Protein AF-A0A4T3EYT9-F1 (afdb_monomer)

Structure (mmCIF, N/CA/C/O backbone):
data_AF-A0A4T3EYT9-F1
#
_entry.id   AF-A0A4T3EYT9-F1
#
loop_
_atom_site.group_PDB
_atom_site.id
_atom_site.type_symbol
_atom_site.label_atom_id
_atom_site.label_alt_id
_atom_site.label_comp_id
_atom_site.label_asym_id
_atom_site.label_entity_id
_atom_site.label_seq_id
_atom_site.pdbx_PDB_ins_code
_atom_site.Cartn_x
_atom_site.Cartn_y
_atom_site.Cartn_z
_atom_site.occupancy
_atom_site.B_iso_or_equiv
_atom_site.auth_seq_id
_atom_site.auth_comp_id
_atom_site.auth_asym_id
_atom_site.auth_atom_id
_atom_site.pdbx_PDB_model_num
ATOM 1 N N . MET A 1 1 ? -75.694 27.812 15.410 1.00 42.38 1 MET A N 1
ATOM 2 C CA . MET A 1 1 ? -74.931 27.542 14.171 1.00 42.38 1 MET A CA 1
ATOM 3 C C . MET A 1 1 ? -73.678 26.754 14.555 1.00 42.38 1 MET A C 1
ATOM 5 O O . MET A 1 1 ? -72.966 27.269 15.398 1.00 42.38 1 MET A O 1
ATOM 9 N N . ARG A 1 2 ? -73.501 25.535 13.993 1.00 39.62 2 ARG A N 1
ATOM 10 C CA . ARG A 1 2 ? -72.291 24.655 13.893 1.00 39.62 2 ARG A CA 1
ATOM 11 C C . ARG A 1 2 ? -71.426 24.471 15.175 1.00 39.62 2 ARG A C 1
ATOM 13 O O . ARG A 1 2 ? -70.823 25.432 15.615 1.00 39.62 2 ARG A O 1
ATOM 20 N N . ALA A 1 3 ? -71.354 23.333 15.892 1.00 40.56 3 ALA A N 1
ATOM 21 C CA . ALA A 1 3 ? -70.914 21.956 15.540 1.00 40.56 3 ALA A CA 1
ATOM 22 C C . ALA A 1 3 ? -69.609 21.944 14.703 1.00 40.56 3 ALA A C 1
ATOM 24 O O . ALA A 1 3 ? -69.588 22.598 13.671 1.00 40.56 3 ALA A O 1
ATOM 25 N N . ALA A 1 4 ? -68.505 21.250 15.007 1.00 42.78 4 ALA A N 1
ATOM 26 C CA . ALA A 1 4 ? -68.208 20.172 15.948 1.00 42.78 4 ALA A CA 1
ATOM 27 C C . ALA A 1 4 ? -66.676 20.068 16.171 1.00 42.78 4 ALA A C 1
ATOM 29 O O . ALA A 1 4 ? -65.889 20.462 15.311 1.00 42.78 4 ALA A O 1
ATOM 30 N N . GLN A 1 5 ? -66.279 19.494 17.311 1.00 47.91 5 GLN A N 1
ATOM 31 C CA . GLN A 1 5 ? -64.985 18.833 17.523 1.00 47.91 5 GLN A CA 1
ATOM 32 C C . GLN A 1 5 ? -64.860 17.605 16.603 1.00 47.91 5 GLN A C 1
ATOM 34 O O . GLN A 1 5 ? -65.863 16.933 16.378 1.00 47.91 5 GLN A O 1
ATOM 39 N N . LEU A 1 6 ? -63.642 17.255 16.169 1.00 45.28 6 LEU A N 1
ATOM 40 C CA . LEU A 1 6 ? -63.001 15.972 16.503 1.00 45.28 6 LEU A CA 1
ATOM 41 C C . LEU A 1 6 ? -61.587 15.848 15.914 1.00 45.28 6 LEU A C 1
ATOM 43 O O . LEU A 1 6 ? -61.252 16.398 14.872 1.00 45.28 6 LEU A O 1
ATOM 47 N N . ALA A 1 7 ? -60.795 15.112 16.686 1.00 48.50 7 ALA A N 1
ATOM 48 C CA . ALA A 1 7 ? -59.401 14.734 16.555 1.00 48.50 7 ALA A CA 1
ATOM 49 C C . ALA A 1 7 ? -58.965 14.182 15.188 1.00 48.50 7 ALA A C 1
ATOM 51 O O . ALA A 1 7 ? -59.698 13.456 14.524 1.00 48.50 7 ALA A O 1
ATOM 52 N N . GLY A 1 8 ? -57.689 14.411 14.875 1.00 41.75 8 GLY A N 1
ATOM 53 C CA . GLY A 1 8 ? -56.929 13.657 13.883 1.00 41.75 8 GLY A CA 1
ATOM 54 C C . GLY A 1 8 ? -55.499 13.462 14.376 1.00 41.75 8 GLY A C 1
ATOM 55 O O . GLY A 1 8 ? -54.619 14.264 14.087 1.00 41.75 8 GLY A O 1
ATOM 56 N N . CYS A 1 9 ? -55.293 12.420 15.176 1.00 41.78 9 CYS A N 1
ATOM 57 C CA . CYS A 1 9 ? -53.980 11.880 15.500 1.00 41.78 9 CYS A CA 1
ATOM 58 C C . CYS A 1 9 ? -53.478 11.084 14.282 1.00 41.78 9 CYS A C 1
ATOM 60 O O . CYS A 1 9 ? -54.214 10.241 13.778 1.00 41.78 9 CYS A O 1
ATOM 62 N N . SER A 1 10 ? -52.247 11.314 13.828 1.00 49.12 10 SER A N 1
ATOM 63 C CA . SER A 1 10 ? -51.468 10.312 13.087 1.00 49.12 10 SER A CA 1
ATOM 64 C C . SER A 1 10 ? -50.002 10.550 13.452 1.00 49.12 10 SER A C 1
ATOM 66 O O . SER A 1 10 ? -49.419 11.550 13.053 1.00 49.12 10 SER A O 1
ATOM 68 N N . LEU A 1 11 ? -49.466 9.880 14.474 1.00 47.50 11 LEU A N 1
ATOM 69 C CA . LEU A 1 11 ? -48.847 8.552 14.389 1.00 47.50 11 LEU A CA 1
ATOM 70 C C . LEU A 1 11 ? -47.906 8.404 13.184 1.00 47.50 11 LEU A C 1
ATOM 72 O O . LEU A 1 11 ? -48.347 8.272 12.048 1.00 47.50 11 LEU A O 1
ATOM 76 N N . ALA A 1 12 ? -46.622 8.346 13.543 1.00 47.09 12 ALA A N 1
ATOM 77 C CA . ALA A 1 12 ? -45.638 7.381 13.064 1.00 47.09 12 ALA A CA 1
ATOM 78 C C . ALA A 1 12 ? -45.184 7.464 11.600 1.00 47.09 12 ALA A C 1
ATOM 80 O O . ALA A 1 12 ? -45.831 6.955 10.695 1.00 47.09 12 ALA A O 1
ATOM 81 N N . ALA A 1 13 ? -43.979 8.008 11.426 1.00 48.25 13 ALA A N 1
ATOM 82 C CA . ALA A 1 13 ? -42.840 7.373 10.752 1.00 48.25 13 ALA A CA 1
ATOM 83 C C . ALA A 1 13 ? -41.756 8.461 10.670 1.00 48.25 13 ALA A C 1
ATOM 85 O O . ALA A 1 13 ? -41.686 9.231 9.725 1.00 48.25 13 ALA A O 1
ATOM 86 N N . CYS A 1 14 ? -40.926 8.694 11.688 1.00 42.09 14 CYS A N 1
ATOM 87 C CA . CYS A 1 14 ? -39.767 7.844 11.972 1.00 42.09 14 CYS A CA 1
ATOM 88 C C . CYS A 1 14 ? -39.382 6.923 10.801 1.00 42.09 14 CYS A C 1
ATOM 90 O O . CYS A 1 14 ? -39.179 5.728 10.973 1.00 42.09 14 CYS A O 1
ATOM 92 N N . SER A 1 15 ? -39.245 7.495 9.603 1.00 46.34 15 SER A N 1
ATOM 93 C CA . SER A 1 15 ? -38.369 6.958 8.566 1.00 46.34 15 SER A CA 1
ATOM 94 C C . SER A 1 15 ? -36.925 7.169 9.018 1.00 46.34 15 SER A C 1
ATOM 96 O O . SER A 1 15 ? -36.140 7.854 8.370 1.00 46.34 15 SER A O 1
ATOM 98 N N . ALA A 1 16 ? -36.571 6.572 10.158 1.00 52.00 16 ALA A N 1
ATOM 99 C CA . ALA A 1 16 ? -35.242 6.038 10.330 1.00 52.00 16 ALA A CA 1
ATOM 100 C C . ALA A 1 16 ? -35.158 4.911 9.298 1.00 52.00 16 ALA A C 1
ATOM 102 O O . ALA A 1 16 ? -35.424 3.746 9.584 1.00 52.00 16 ALA A O 1
ATOM 103 N N . LEU A 1 17 ? -34.864 5.288 8.052 1.00 49.62 17 LEU A N 1
ATOM 104 C CA . LEU A 1 17 ? -34.133 4.421 7.154 1.00 49.62 17 LEU A CA 1
ATOM 105 C C . LEU A 1 17 ? -32.823 4.160 7.884 1.00 49.62 17 LEU A C 1
ATOM 107 O O . LEU A 1 17 ? -31.833 4.865 7.718 1.00 49.62 17 LEU A O 1
ATOM 111 N N . THR A 1 18 ? -32.859 3.154 8.750 1.00 50.19 18 THR A N 1
ATOM 112 C CA . THR A 1 18 ? -31.718 2.335 9.086 1.00 50.19 18 THR A CA 1
ATOM 113 C C . THR A 1 18 ? -31.272 1.732 7.759 1.00 50.19 18 THR A C 1
ATOM 115 O O . THR A 1 18 ? -31.538 0.577 7.445 1.00 50.19 18 THR A O 1
ATOM 118 N N . ALA A 1 19 ? -30.606 2.544 6.936 1.00 48.12 19 ALA A N 1
ATOM 119 C CA . ALA A 1 19 ? -29.505 2.047 6.159 1.00 48.12 19 ALA A CA 1
ATOM 120 C C . ALA A 1 19 ? -28.537 1.541 7.226 1.00 48.12 19 ALA A C 1
ATOM 122 O O . ALA A 1 19 ? -27.702 2.279 7.742 1.00 48.12 19 ALA A O 1
ATOM 123 N N . CYS A 1 20 ? -28.723 0.283 7.632 1.00 40.22 20 CYS A N 1
ATOM 124 C CA . CYS A 1 20 ? -27.585 -0.543 7.956 1.00 40.22 20 CYS A CA 1
ATOM 125 C C . CYS A 1 20 ? -26.699 -0.386 6.729 1.00 40.22 20 CYS A C 1
ATOM 127 O O . CYS A 1 20 ? -26.948 -1.015 5.701 1.00 40.22 20 CYS A O 1
ATOM 129 N N . ALA A 1 21 ? -25.763 0.564 6.801 1.00 47.59 21 ALA A N 1
ATOM 130 C CA . ALA A 1 21 ? -24.576 0.528 5.994 1.00 47.59 21 ALA A CA 1
ATOM 131 C C . ALA A 1 21 ? -24.095 -0.903 6.188 1.00 47.59 21 ALA A C 1
ATOM 133 O O . ALA A 1 21 ? -23.717 -1.297 7.294 1.00 47.59 21 ALA A O 1
ATOM 134 N N . MET A 1 22 ? -24.299 -1.728 5.165 1.00 45.47 22 MET A N 1
ATOM 135 C CA . MET A 1 22 ? -23.590 -2.981 5.061 1.00 45.47 22 MET A CA 1
ATOM 136 C C . MET A 1 22 ? -22.154 -2.500 4.974 1.00 45.47 22 MET A C 1
ATOM 138 O O . MET A 1 22 ? -21.724 -2.086 3.903 1.00 45.47 22 MET A O 1
ATOM 142 N N . ALA A 1 23 ? -21.489 -2.376 6.126 1.00 59.19 23 ALA A N 1
ATOM 143 C CA . ALA A 1 23 ? -20.063 -2.156 6.166 1.00 59.19 23 ALA A CA 1
ATOM 144 C C . ALA A 1 23 ? -19.515 -3.237 5.246 1.00 59.19 23 ALA A C 1
ATOM 146 O O . ALA A 1 23 ? -19.800 -4.417 5.486 1.00 59.19 23 ALA A O 1
ATOM 147 N N . ASP A 1 24 ? -18.914 -2.822 4.128 1.00 71.75 24 ASP A N 1
ATOM 148 C CA . ASP A 1 24 ? -18.441 -3.744 3.106 1.00 71.75 24 ASP A CA 1
ATOM 149 C C . ASP A 1 24 ? -17.621 -4.800 3.830 1.00 71.75 24 ASP A C 1
ATOM 151 O O . ASP A 1 24 ? -16.589 -4.496 4.432 1.00 71.75 24 ASP A O 1
ATOM 155 N N . ARG A 1 25 ? -18.158 -6.024 3.883 1.00 84.94 25 ARG A N 1
ATOM 156 C CA . ARG A 1 25 ? -17.539 -7.090 4.659 1.00 84.94 25 ARG A CA 1
ATOM 157 C C . ARG A 1 25 ? -16.122 -7.247 4.126 1.00 84.94 25 ARG A C 1
ATOM 159 O O . ARG A 1 25 ? -15.952 -7.486 2.930 1.00 84.94 25 ARG A O 1
ATOM 166 N N . ILE A 1 26 ? -15.131 -7.156 5.011 1.00 90.81 26 ILE A N 1
ATOM 167 C CA . ILE A 1 26 ? -13.745 -7.402 4.625 1.00 90.81 26 ILE A CA 1
ATOM 168 C C . ILE A 1 26 ? -13.649 -8.860 4.151 1.00 90.81 26 ILE A C 1
ATOM 170 O O . ILE A 1 26 ? -14.036 -9.763 4.901 1.00 90.81 26 ILE A O 1
ATOM 174 N N . PRO A 1 27 ? -13.234 -9.112 2.897 1.00 91.31 27 PRO A N 1
ATOM 175 C CA . PRO A 1 27 ? -13.148 -10.469 2.386 1.00 91.31 27 PRO A CA 1
ATOM 176 C C . PRO A 1 27 ? -12.066 -11.253 3.132 1.00 91.31 27 PRO A C 1
ATOM 178 O O . PRO A 1 27 ? -11.017 -10.713 3.478 1.00 91.31 27 PRO A O 1
ATOM 181 N N . ASP A 1 28 ? -12.328 -12.541 3.349 1.00 95.00 28 ASP A N 1
ATOM 182 C CA . ASP A 1 28 ? -11.357 -13.480 3.909 1.00 95.00 28 ASP A CA 1
ATOM 183 C C . ASP A 1 28 ? -10.103 -13.519 2.987 1.00 95.00 28 ASP A C 1
ATOM 185 O O . ASP A 1 28 ? -10.266 -13.611 1.762 1.00 95.00 28 ASP A O 1
ATOM 189 N N . PRO A 1 29 ? -8.864 -13.446 3.519 1.00 94.06 29 PRO A N 1
ATOM 190 C CA . PRO A 1 29 ? -7.655 -13.410 2.700 1.00 94.06 29 PRO A CA 1
ATOM 191 C C . PRO A 1 29 ? -7.477 -14.680 1.881 1.00 94.06 29 PRO A C 1
ATOM 193 O O . PRO A 1 29 ? -7.760 -15.787 2.350 1.00 94.06 29 PRO A O 1
ATOM 196 N N . MET A 1 30 ? -6.942 -14.533 0.670 1.00 93.06 30 MET A N 1
ATOM 197 C CA . MET A 1 30 ? -6.776 -15.655 -0.252 1.00 93.06 30 MET A CA 1
ATOM 198 C C . MET A 1 30 ? -5.429 -15.673 -0.978 1.00 93.06 30 MET A C 1
ATOM 200 O O . MET A 1 30 ? -4.732 -14.661 -1.068 1.00 93.06 30 MET A O 1
ATOM 204 N N . THR A 1 31 ? -5.080 -16.837 -1.523 1.00 89.75 31 THR A N 1
ATOM 205 C CA . THR A 1 31 ? -3.890 -17.037 -2.361 1.00 89.75 31 THR A CA 1
ATOM 206 C C . THR A 1 31 ? -4.188 -16.892 -3.852 1.00 89.75 31 THR A C 1
ATOM 208 O O . THR A 1 31 ? -5.347 -16.840 -4.271 1.00 89.75 31 THR A O 1
ATOM 211 N N . VAL A 1 32 ? -3.135 -16.914 -4.677 1.00 86.62 32 VAL A N 1
ATOM 212 C CA . VAL A 1 32 ? -3.230 -16.897 -6.151 1.00 86.62 32 VAL A CA 1
ATOM 213 C C . VAL A 1 32 ? -4.104 -18.023 -6.727 1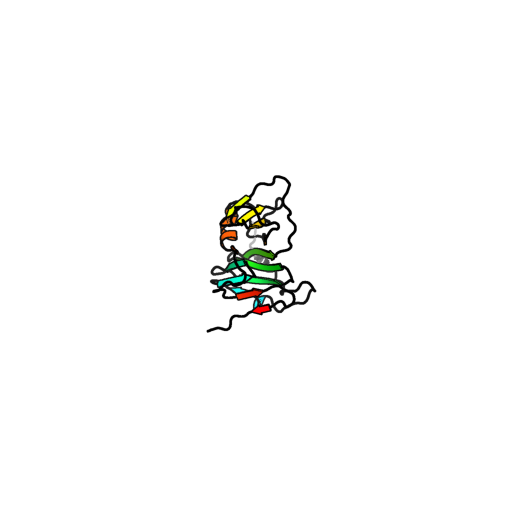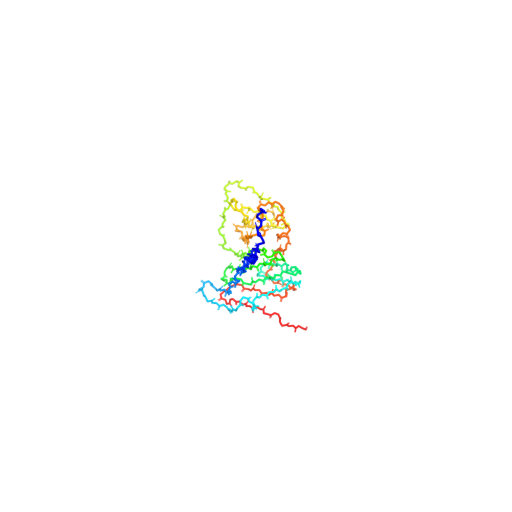.00 86.62 32 VAL A C 1
ATOM 215 O O . VAL A 1 32 ? -4.755 -17.834 -7.749 1.00 86.62 32 VAL A O 1
ATOM 218 N N . ASN A 1 33 ? -4.173 -19.174 -6.050 1.00 86.44 33 ASN A N 1
ATOM 219 C CA . ASN A 1 33 ? -4.971 -20.331 -6.479 1.00 86.44 33 ASN A CA 1
ATOM 220 C C . ASN A 1 33 ? -6.404 -20.313 -5.918 1.00 86.44 33 ASN A C 1
ATOM 222 O O . ASN A 1 33 ? -7.141 -21.287 -6.053 1.00 86.44 33 ASN A O 1
ATOM 226 N N . GLY A 1 34 ? -6.799 -19.225 -5.255 1.00 87.44 34 GLY A N 1
ATOM 227 C CA . GLY A 1 34 ? -8.129 -19.066 -4.680 1.00 87.44 34 GLY A CA 1
ATOM 228 C C . GLY A 1 34 ? -8.333 -19.755 -3.328 1.00 87.44 34 GLY A C 1
ATOM 229 O O . GLY A 1 34 ? -9.464 -19.827 -2.850 1.00 87.44 34 GLY A O 1
ATOM 230 N N . HIS A 1 35 ? -7.270 -20.261 -2.692 1.00 89.56 35 HIS A N 1
ATOM 231 C CA . HIS A 1 35 ? -7.378 -20.848 -1.355 1.00 89.56 35 HIS A CA 1
ATOM 232 C C . HIS A 1 35 ? -7.531 -19.751 -0.306 1.00 89.56 35 HIS A C 1
ATOM 234 O O . HIS A 1 35 ? -6.691 -18.857 -0.231 1.00 89.56 35 HIS A O 1
ATOM 240 N N . VAL A 1 36 ? -8.578 -19.847 0.512 1.00 93.31 36 VAL A N 1
ATOM 241 C CA . VAL A 1 36 ? -8.786 -18.971 1.670 1.00 93.31 36 VAL A CA 1
ATOM 242 C C . VAL A 1 36 ? -7.808 -19.360 2.778 1.00 93.31 36 VAL A C 1
ATOM 244 O O . VAL A 1 36 ? -7.726 -20.533 3.140 1.00 93.31 36 VAL A O 1
ATOM 247 N N . LEU A 1 37 ? -7.075 -18.380 3.306 1.00 89.69 37 LEU A N 1
ATOM 248 C CA . LEU A 1 37 ? -6.057 -18.569 4.345 1.00 89.69 37 LEU A CA 1
ATOM 249 C C . LEU A 1 37 ? -6.655 -18.644 5.759 1.00 89.69 37 LEU A C 1
ATOM 251 O O . LEU A 1 37 ? -6.099 -19.306 6.630 1.00 89.69 37 LEU A O 1
ATOM 255 N N . GLY A 1 38 ? -7.794 -17.989 5.981 1.00 91.81 38 GLY A N 1
ATOM 256 C CA . GLY A 1 38 ? -8.529 -17.952 7.248 1.00 91.81 38 GLY A CA 1
ATOM 257 C C . GLY A 1 38 ? -9.500 -16.775 7.263 1.00 91.81 38 GLY A C 1
ATOM 258 O O . GLY A 1 38 ? -9.849 -16.268 6.197 1.00 91.81 38 GLY A O 1
ATOM 259 N N . LYS A 1 39 ? -9.973 -16.347 8.437 1.00 95.00 39 LYS A N 1
ATOM 260 C CA . LYS A 1 39 ? -10.898 -15.208 8.535 1.00 95.00 39 LYS A CA 1
ATOM 261 C C . LYS A 1 39 ? -10.146 -13.890 8.492 1.00 95.00 39 LYS A C 1
ATOM 263 O O . LYS A 1 39 ? -9.043 -13.808 9.012 1.00 95.00 39 LYS A O 1
ATOM 268 N N . ALA A 1 40 ? -10.726 -12.855 7.881 1.00 94.50 40 ALA A N 1
ATOM 269 C CA . ALA A 1 40 ? -10.082 -11.542 7.786 1.00 94.50 40 ALA A CA 1
ATOM 270 C C . ALA A 1 40 ? -9.643 -11.015 9.163 1.00 94.50 40 ALA A C 1
ATOM 272 O O . ALA A 1 40 ? -8.573 -10.426 9.293 1.00 94.50 40 ALA A O 1
ATOM 273 N N . GLU A 1 41 ? -10.434 -11.296 10.198 1.00 94.50 41 GLU A N 1
ATOM 274 C CA . GLU A 1 41 ? -10.170 -10.928 11.586 1.00 94.50 41 GLU A CA 1
ATOM 275 C C . GLU A 1 41 ? -8.907 -11.593 12.158 1.00 94.50 41 GLU A C 1
ATOM 277 O O . GLU A 1 41 ? -8.204 -10.965 12.947 1.00 94.50 41 GLU A O 1
ATOM 282 N N . ASP A 1 42 ? -8.570 -12.813 11.723 1.00 92.81 42 ASP A N 1
ATOM 283 C CA . ASP A 1 42 ? -7.357 -13.532 12.153 1.00 92.81 42 ASP A CA 1
ATOM 284 C C . ASP A 1 42 ? -6.078 -12.878 11.591 1.00 92.81 42 ASP A C 1
ATOM 286 O O . ASP A 1 42 ? -4.978 -13.012 12.139 1.00 92.81 42 ASP A O 1
ATOM 290 N N . PHE A 1 43 ? -6.230 -12.147 10.484 1.00 94.44 43 PHE A N 1
ATOM 291 C CA . PHE A 1 43 ? -5.165 -11.432 9.783 1.00 94.44 43 PHE A CA 1
ATOM 292 C C . PHE A 1 43 ? -5.299 -9.911 9.908 1.00 94.44 43 PHE A C 1
ATOM 294 O O . PHE A 1 43 ? -4.679 -9.168 9.141 1.00 94.44 43 PHE A O 1
ATOM 301 N N . ALA A 1 44 ? -6.097 -9.447 10.870 1.00 95.94 44 ALA A N 1
ATOM 302 C CA . ALA A 1 44 ? -6.247 -8.040 11.184 1.00 95.94 44 ALA A CA 1
ATOM 303 C C . ALA A 1 44 ? -5.157 -7.573 12.163 1.00 95.94 44 ALA A C 1
ATOM 305 O O . ALA A 1 44 ? -4.693 -8.316 13.027 1.00 95.94 44 ALA A O 1
ATOM 306 N N . THR A 1 45 ? -4.749 -6.314 12.056 1.00 97.31 45 THR A N 1
ATOM 307 C CA . THR A 1 45 ? -3.855 -5.639 13.004 1.00 97.31 45 THR A CA 1
ATOM 308 C C . THR A 1 45 ? -4.429 -4.261 13.295 1.00 97.31 45 THR A C 1
ATOM 310 O O . THR A 1 45 ? -4.535 -3.425 12.397 1.00 97.31 45 THR A O 1
ATOM 313 N N . ARG A 1 46 ? -4.861 -4.048 14.541 1.00 97.56 46 ARG A N 1
ATOM 314 C CA . ARG A 1 46 ? -5.445 -2.781 15.002 1.00 97.56 46 ARG A CA 1
ATOM 315 C C . ARG A 1 46 ? -4.338 -1.849 15.467 1.00 97.56 46 ARG A C 1
ATOM 317 O O . ARG A 1 46 ? -3.415 -2.307 16.134 1.00 97.56 46 ARG A O 1
ATOM 324 N N . GLY A 1 47 ? -4.441 -0.570 15.126 1.00 96.81 47 GLY A N 1
ATOM 325 C CA . GLY A 1 47 ? -3.459 0.414 15.563 1.00 96.81 47 GLY A CA 1
ATOM 326 C C . GLY A 1 47 ? -3.639 0.847 17.027 1.00 96.81 47 GLY A C 1
ATOM 327 O O . GLY A 1 47 ? -4.712 0.631 17.600 1.00 96.81 47 GLY A O 1
ATOM 328 N N . PRO A 1 48 ? -2.624 1.494 17.633 1.00 97.44 48 PRO A N 1
ATOM 329 C CA . PRO A 1 48 ? -1.333 1.845 17.037 1.00 97.44 48 PRO A CA 1
ATOM 330 C C . PRO A 1 48 ? -0.436 0.614 16.844 1.00 97.44 48 PRO A C 1
ATOM 332 O O . PRO A 1 48 ? -0.174 -0.114 17.796 1.00 97.44 48 PRO A O 1
ATOM 335 N N . ALA A 1 49 ? 0.009 0.374 15.611 1.00 96.94 49 ALA A N 1
ATOM 336 C CA . ALA A 1 49 ? 0.794 -0.804 15.253 1.00 96.94 49 ALA A CA 1
ATOM 337 C C . ALA A 1 49 ? 1.556 -0.596 13.939 1.00 96.94 49 ALA A C 1
ATOM 339 O O . ALA A 1 49 ? 1.314 0.347 13.184 1.00 96.94 49 ALA A O 1
ATOM 340 N N . THR A 1 50 ? 2.450 -1.526 13.644 1.00 95.88 50 THR A N 1
ATOM 341 C CA . THR A 1 50 ? 3.279 -1.574 12.450 1.00 95.88 50 THR A CA 1
ATOM 342 C C . THR A 1 50 ? 3.094 -2.911 11.744 1.00 95.88 50 THR A C 1
ATOM 344 O O . THR A 1 50 ? 3.377 -3.971 12.302 1.00 95.88 50 THR A O 1
ATOM 347 N N . VAL A 1 51 ? 2.673 -2.868 10.480 1.00 95.38 51 VAL A N 1
ATOM 348 C CA . VAL A 1 51 ? 2.534 -4.059 9.633 1.00 95.38 51 VAL A CA 1
ATOM 349 C C . VAL A 1 51 ? 3.592 -4.036 8.545 1.00 95.38 51 VAL A C 1
ATOM 351 O O . VAL A 1 51 ? 3.755 -3.036 7.851 1.00 95.38 51 VAL A O 1
ATOM 354 N N . CYS A 1 52 ? 4.291 -5.150 8.367 1.00 93.69 52 CYS A N 1
ATOM 355 C CA . CYS A 1 52 ? 5.288 -5.307 7.316 1.00 93.69 52 CYS A CA 1
ATOM 356 C C . CYS A 1 52 ? 4.856 -6.360 6.299 1.00 93.69 52 CYS A C 1
ATOM 358 O O . CYS A 1 52 ? 4.326 -7.414 6.653 1.00 93.69 52 CYS A O 1
ATOM 360 N N . MET A 1 53 ? 5.102 -6.066 5.028 1.00 91.69 53 MET A N 1
ATOM 361 C CA . MET A 1 53 ? 4.874 -6.946 3.894 1.00 91.69 53 MET A CA 1
ATOM 362 C C . MET A 1 53 ? 6.072 -6.855 2.956 1.00 91.69 53 MET A C 1
ATOM 364 O O . MET A 1 53 ? 6.221 -5.875 2.229 1.00 91.69 53 MET A O 1
ATOM 368 N N . GLU A 1 54 ? 6.927 -7.875 2.983 1.00 89.31 54 GLU A N 1
ATOM 369 C CA . GLU A 1 54 ? 8.228 -7.849 2.301 1.00 89.31 54 GLU A CA 1
ATOM 370 C C . GLU A 1 54 ? 9.002 -6.542 2.575 1.00 89.31 54 GLU A C 1
ATOM 372 O O . GLU A 1 54 ? 9.235 -6.203 3.733 1.00 89.31 54 GLU A O 1
ATOM 377 N N . GLY A 1 55 ? 9.394 -5.804 1.530 1.00 88.69 55 GLY A N 1
ATOM 378 C CA . GLY A 1 55 ? 10.107 -4.525 1.618 1.00 88.69 55 GLY A CA 1
ATOM 379 C C . GLY A 1 55 ? 9.224 -3.304 1.904 1.00 88.69 55 GLY A C 1
ATOM 380 O O . GLY A 1 55 ? 9.700 -2.176 1.777 1.00 88.69 55 GLY A O 1
ATOM 381 N N . MET A 1 56 ? 7.950 -3.499 2.258 1.00 92.69 56 MET A N 1
ATOM 382 C CA . MET A 1 56 ? 7.002 -2.440 2.613 1.00 92.69 56 MET A CA 1
ATOM 383 C C . MET A 1 56 ? 6.648 -2.503 4.104 1.00 92.69 56 MET A C 1
ATOM 385 O O . MET A 1 56 ? 6.243 -3.551 4.607 1.00 92.69 56 MET A O 1
ATOM 389 N N . ARG A 1 57 ? 6.699 -1.365 4.801 1.00 94.06 57 ARG A N 1
ATOM 390 C CA . ARG A 1 57 ? 6.116 -1.173 6.139 1.00 94.06 57 A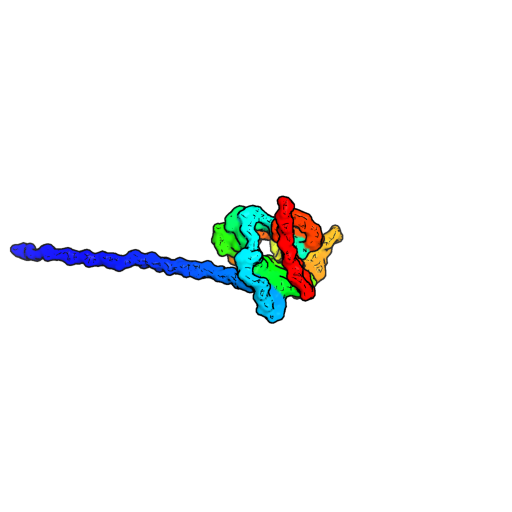RG A CA 1
ATOM 391 C C . ARG A 1 57 ? 4.994 -0.158 6.083 1.00 94.06 57 ARG A C 1
ATOM 393 O O . ARG A 1 57 ? 5.121 0.877 5.435 1.00 94.06 57 ARG A O 1
ATOM 400 N N . VAL A 1 58 ? 3.940 -0.442 6.836 1.00 94.88 58 VAL A N 1
ATOM 401 C CA . VAL A 1 58 ? 2.755 0.392 6.985 1.00 94.88 58 VAL A CA 1
ATOM 402 C C . VAL A 1 58 ? 2.541 0.701 8.462 1.00 94.88 58 VAL A C 1
ATOM 404 O O . VAL A 1 58 ? 2.411 -0.212 9.280 1.00 94.88 58 VAL A O 1
ATOM 407 N N . THR A 1 59 ? 2.477 1.986 8.794 1.00 96.06 59 THR A N 1
ATOM 408 C CA . THR A 1 59 ? 2.035 2.452 10.113 1.00 96.06 59 THR A CA 1
ATOM 409 C C . THR A 1 59 ? 0.509 2.449 10.170 1.00 96.06 59 THR A C 1
ATOM 411 O O . THR A 1 59 ? -0.148 3.070 9.335 1.00 96.06 59 THR A O 1
ATOM 414 N N . VAL A 1 60 ? -0.051 1.767 11.168 1.00 97.06 60 VAL A N 1
ATOM 415 C CA . VAL A 1 60 ? -1.489 1.706 11.459 1.00 97.06 60 VAL A CA 1
ATOM 416 C C . VAL A 1 60 ? -1.761 2.622 12.646 1.00 97.06 60 VAL A C 1
ATOM 418 O O . VAL A 1 60 ? -1.279 2.351 13.748 1.00 97.06 60 VAL A O 1
ATOM 421 N N . ALA A 1 61 ? -2.496 3.715 12.441 1.00 96.44 61 ALA A N 1
ATOM 422 C CA . ALA A 1 61 ? -2.764 4.678 13.507 1.00 96.44 61 ALA A CA 1
ATOM 423 C C . ALA A 1 61 ? -3.865 4.194 14.468 1.00 96.44 61 ALA A C 1
ATOM 425 O O . ALA A 1 61 ? -4.586 3.230 14.204 1.00 96.44 61 ALA A O 1
ATOM 426 N N . GLU A 1 62 ? -4.003 4.871 15.608 1.00 96.81 62 GLU A N 1
ATOM 427 C CA . GLU A 1 62 ? -5.095 4.609 16.547 1.00 96.81 62 GLU A CA 1
ATOM 428 C C . GLU A 1 62 ? -6.464 4.739 15.855 1.00 96.81 62 GLU A C 1
ATOM 430 O O . GLU A 1 62 ? -6.716 5.685 15.109 1.00 96.81 62 GLU A O 1
ATOM 435 N N . GLY A 1 63 ? -7.349 3.766 16.091 1.00 96.38 63 GLY A N 1
ATOM 436 C CA . GLY A 1 63 ? -8.664 3.696 15.445 1.00 96.38 63 GLY A CA 1
ATOM 437 C C . GLY A 1 63 ? -8.655 3.101 14.032 1.00 96.38 63 GLY A C 1
ATOM 438 O O . GLY A 1 63 ? -9.721 2.930 13.449 1.00 96.38 63 GLY A O 1
ATOM 439 N N . GLU A 1 64 ? -7.488 2.743 13.493 1.00 97.06 64 GLU A N 1
ATOM 440 C CA . GLU A 1 64 ? -7.351 2.107 12.181 1.00 97.06 64 GLU A CA 1
ATOM 441 C C . GLU A 1 64 ? -7.150 0.595 12.303 1.00 97.06 64 GLU A C 1
ATOM 443 O O . GLU A 1 64 ? -6.802 0.055 13.359 1.00 97.06 64 GLU A O 1
ATOM 448 N N . THR A 1 65 ? -7.380 -0.129 11.209 1.00 97.50 65 THR A N 1
ATOM 449 C CA . THR A 1 65 ? -7.106 -1.569 11.140 1.00 97.50 65 THR A CA 1
ATOM 450 C C . THR A 1 65 ? -6.553 -1.951 9.777 1.00 97.50 65 THR A C 1
ATOM 452 O O . THR A 1 65 ? -7.174 -1.682 8.750 1.00 97.50 65 THR A O 1
ATOM 455 N N . ALA A 1 66 ? -5.398 -2.613 9.765 1.00 97.31 66 ALA A N 1
ATOM 456 C CA . ALA A 1 66 ? -4.849 -3.251 8.577 1.00 97.31 66 ALA A CA 1
ATOM 457 C C . ALA A 1 66 ? -5.320 -4.706 8.490 1.00 97.31 66 ALA A C 1
ATOM 459 O O . ALA A 1 66 ? -5.259 -5.433 9.475 1.00 97.31 66 ALA A O 1
ATOM 460 N N . TYR A 1 67 ? -5.744 -5.139 7.309 1.00 96.94 67 TYR A N 1
ATOM 461 C CA . TYR A 1 67 ? -6.141 -6.507 6.996 1.00 96.94 67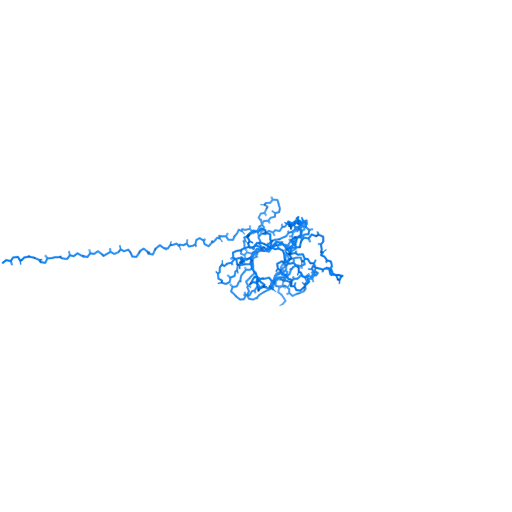 TYR A CA 1
ATOM 462 C C . TYR A 1 67 ? -5.264 -7.040 5.871 1.00 96.94 67 TYR A C 1
ATOM 464 O O . TYR A 1 67 ? -5.054 -6.349 4.871 1.00 96.94 67 TYR A O 1
ATOM 472 N N . LEU A 1 68 ? -4.806 -8.285 5.986 1.00 95.94 68 LEU A N 1
ATOM 473 C CA . LEU A 1 68 ? -4.338 -9.015 4.811 1.00 95.94 68 LEU A CA 1
ATOM 474 C C . LEU A 1 68 ? -5.539 -9.304 3.905 1.00 95.94 68 LEU A C 1
ATOM 476 O O . LEU A 1 68 ? -6.520 -9.889 4.351 1.00 95.94 68 LEU A O 1
ATOM 480 N N . GLU A 1 69 ? -5.455 -8.928 2.632 1.00 94.44 69 GLU A N 1
ATOM 481 C CA . GLU A 1 69 ? -6.466 -9.300 1.635 1.00 94.44 69 GLU A CA 1
ATOM 482 C C . GLU A 1 69 ? -5.992 -10.421 0.716 1.00 94.44 69 GLU A C 1
ATOM 484 O O . GLU A 1 69 ? -6.789 -11.223 0.231 1.00 94.44 69 GLU A O 1
ATOM 489 N N . TYR A 1 70 ? -4.700 -10.440 0.401 1.00 92.31 70 TYR A N 1
ATOM 490 C CA . TYR A 1 70 ? -4.163 -11.350 -0.597 1.00 92.31 70 TYR A CA 1
ATOM 491 C C . TYR A 1 70 ? -2.682 -11.630 -0.357 1.00 92.31 70 TYR A C 1
ATOM 493 O O . TYR A 1 70 ? -1.914 -10.713 -0.058 1.00 92.31 70 TYR A O 1
ATOM 501 N N . LEU A 1 71 ? -2.288 -12.891 -0.545 1.00 91.19 71 LEU A N 1
ATOM 502 C CA . LEU A 1 71 ? -0.903 -13.346 -0.451 1.00 91.19 71 LEU A CA 1
ATOM 503 C C . LEU A 1 71 ? -0.561 -14.232 -1.657 1.00 91.19 71 LEU A C 1
ATOM 505 O O . LEU A 1 71 ? -1.035 -15.363 -1.778 1.00 91.19 71 LEU A O 1
ATOM 509 N N . GLY A 1 72 ? 0.221 -13.688 -2.585 1.00 89.06 72 GLY A N 1
ATOM 510 C CA . GLY A 1 72 ? 0.642 -14.351 -3.815 1.00 89.06 72 GLY A CA 1
ATOM 511 C C . GLY A 1 72 ? 2.052 -14.932 -3.735 1.00 89.06 72 GLY A C 1
ATOM 512 O O . GLY A 1 72 ? 2.598 -15.162 -2.661 1.00 89.06 72 GLY A O 1
ATOM 513 N N . ILE A 1 73 ? 2.644 -15.170 -4.907 1.00 88.00 73 ILE A N 1
ATOM 514 C CA . ILE A 1 73 ? 4.045 -15.612 -5.034 1.00 88.00 73 ILE A CA 1
ATOM 515 C C . ILE A 1 73 ? 4.980 -14.403 -5.186 1.00 88.00 73 ILE A C 1
ATOM 517 O O . ILE A 1 73 ? 6.082 -14.399 -4.655 1.00 88.00 73 ILE A O 1
ATOM 521 N N . HIS A 1 74 ? 4.520 -13.375 -5.898 1.00 88.81 74 HIS A N 1
ATOM 522 C CA . HIS A 1 74 ? 5.305 -12.200 -6.294 1.00 88.81 74 HIS A CA 1
ATOM 523 C C . HIS A 1 74 ? 4.709 -10.880 -5.789 1.00 88.81 74 HIS A C 1
ATOM 525 O O . HIS A 1 74 ? 5.216 -9.794 -6.075 1.00 88.81 74 HIS A O 1
ATOM 531 N N . ASN A 1 75 ? 3.589 -10.965 -5.075 1.00 92.69 75 ASN A N 1
ATOM 532 C CA . ASN A 1 75 ? 2.853 -9.820 -4.581 1.00 92.69 75 ASN A CA 1
ATOM 533 C C . ASN A 1 75 ? 1.976 -10.175 -3.379 1.00 92.69 75 ASN A C 1
ATOM 535 O O . ASN A 1 75 ? 1.577 -11.322 -3.180 1.00 92.69 75 ASN A O 1
ATOM 539 N N . GLY A 1 76 ? 1.634 -9.155 -2.606 1.00 93.88 76 GLY A N 1
ATOM 540 C CA . GLY A 1 76 ? 0.692 -9.221 -1.500 1.00 93.88 76 GLY A CA 1
ATOM 541 C C . GLY A 1 76 ? -0.143 -7.949 -1.447 1.00 93.88 76 GLY A C 1
ATOM 542 O O . GLY A 1 76 ? 0.189 -6.946 -2.083 1.00 93.88 76 GLY A O 1
ATOM 543 N N . ARG A 1 77 ? -1.259 -7.994 -0.718 1.00 95.62 77 ARG A N 1
ATOM 544 C CA . ARG A 1 77 ? -2.155 -6.845 -0.588 1.00 95.62 77 ARG A CA 1
ATOM 545 C C . ARG A 1 77 ? -2.646 -6.668 0.835 1.00 95.62 77 ARG A C 1
ATOM 547 O O . ARG A 1 77 ? -3.173 -7.609 1.431 1.00 95.62 77 ARG A O 1
ATOM 554 N N . LEU A 1 78 ? -2.511 -5.447 1.336 1.00 96.44 78 LEU A N 1
ATOM 555 C CA . LEU A 1 78 ? -3.102 -4.998 2.589 1.00 96.44 78 LEU A CA 1
ATOM 556 C C . LEU A 1 78 ? -4.262 -4.046 2.302 1.00 96.44 78 LEU A C 1
ATOM 558 O O . LEU A 1 78 ? -4.151 -3.184 1.432 1.00 96.44 78 LEU A O 1
ATOM 562 N N . ARG A 1 79 ? -5.341 -4.159 3.074 1.00 96.38 79 ARG A N 1
ATOM 563 C CA . ARG A 1 79 ? -6.361 -3.115 3.208 1.00 96.38 79 ARG A CA 1
ATOM 564 C C . ARG A 1 79 ? -6.180 -2.426 4.546 1.00 96.38 79 ARG A C 1
ATOM 566 O O . ARG A 1 79 ? -6.327 -3.065 5.579 1.00 96.38 79 ARG A O 1
ATOM 573 N N . LEU A 1 80 ? -5.934 -1.128 4.532 1.00 96.00 80 LEU A N 1
ATOM 574 C CA . LEU A 1 80 ? -5.949 -0.281 5.714 1.00 96.00 80 LEU A CA 1
ATOM 575 C C . LEU A 1 80 ? -7.294 0.447 5.781 1.00 96.00 80 LEU A C 1
ATOM 577 O O . LEU A 1 80 ? -7.575 1.299 4.942 1.00 96.00 80 LEU A O 1
ATOM 581 N N . VAL A 1 81 ? -8.127 0.089 6.754 1.00 95.38 81 VAL A N 1
ATOM 582 C CA . VAL A 1 81 ? -9.372 0.798 7.075 1.00 95.38 81 VAL A CA 1
ATOM 583 C C . VAL A 1 81 ? -9.043 1.914 8.059 1.00 95.38 81 VAL A C 1
ATOM 585 O O . VAL A 1 81 ? -8.473 1.653 9.121 1.00 95.38 81 VAL A O 1
ATOM 588 N N . LEU A 1 82 ? -9.373 3.147 7.684 1.00 93.81 82 LEU A N 1
ATOM 589 C CA . LEU A 1 82 ? -9.084 4.352 8.453 1.00 93.81 82 LEU A CA 1
ATOM 590 C C . LEU A 1 82 ? -10.171 4.601 9.504 1.00 93.81 82 LEU A C 1
ATOM 592 O O . LEU A 1 82 ? -11.278 4.078 9.407 1.00 93.81 82 LEU A O 1
ATOM 596 N N . ALA A 1 83 ? -9.893 5.480 10.468 1.00 92.69 83 ALA A N 1
ATOM 597 C CA . ALA A 1 83 ? -10.828 5.817 11.547 1.00 92.69 83 ALA A CA 1
ATOM 598 C C . ALA A 1 83 ? -12.164 6.435 11.071 1.00 92.69 83 ALA A C 1
ATOM 600 O O . ALA A 1 83 ? -13.122 6.508 11.836 1.00 92.69 83 ALA A O 1
ATOM 601 N N . ASN A 1 84 ? -12.228 6.906 9.822 1.00 91.69 84 ASN A N 1
ATOM 602 C CA . ASN A 1 84 ? -13.430 7.452 9.184 1.00 91.69 84 ASN A CA 1
ATOM 603 C C . ASN A 1 84 ? -14.122 6.447 8.238 1.00 91.69 84 ASN A C 1
ATOM 605 O O . ASN A 1 84 ? -14.873 6.871 7.359 1.00 91.69 84 ASN A O 1
ATOM 609 N N . ASP A 1 85 ? -13.807 5.155 8.360 1.00 91.19 85 ASP A N 1
ATOM 610 C CA . ASP A 1 85 ? -14.295 4.045 7.529 1.00 91.19 85 ASP A CA 1
ATOM 611 C C . ASP A 1 85 ? -13.892 4.095 6.040 1.00 91.19 85 ASP A C 1
ATOM 613 O O . ASP A 1 85 ? -14.292 3.232 5.253 1.00 91.19 85 ASP A O 1
ATOM 617 N N . SER A 1 86 ? -13.066 5.061 5.622 1.00 92.12 86 SER A N 1
ATOM 618 C CA . SER A 1 86 ? -12.425 5.009 4.303 1.00 92.12 86 SER A CA 1
ATOM 619 C C . SER A 1 86 ? -11.319 3.952 4.276 1.00 92.12 86 SER A C 1
ATOM 621 O O . SER A 1 86 ? -10.839 3.506 5.318 1.00 92.12 86 SER A O 1
ATOM 623 N N . ALA A 1 87 ? -10.920 3.518 3.082 1.00 92.94 87 ALA A N 1
ATOM 624 C CA . ALA A 1 87 ? -9.920 2.472 2.931 1.00 92.94 87 ALA A CA 1
ATOM 625 C C . ALA A 1 87 ? -8.804 2.876 1.969 1.00 92.94 87 ALA A C 1
ATOM 627 O O . ALA A 1 87 ? -9.050 3.513 0.942 1.00 92.94 87 ALA A O 1
ATOM 628 N N . LEU A 1 88 ? -7.597 2.421 2.294 1.00 93.62 88 LEU A N 1
ATOM 629 C CA . LEU A 1 88 ? -6.441 2.358 1.409 1.00 93.62 88 LEU A CA 1
ATOM 630 C C . LEU A 1 88 ? -6.124 0.895 1.127 1.00 93.62 88 LEU A C 1
ATOM 632 O O . LEU A 1 88 ? -6.098 0.067 2.035 1.00 93.62 88 LEU A O 1
ATOM 636 N N . ILE A 1 89 ? -5.853 0.579 -0.126 1.00 95.00 89 ILE A N 1
ATOM 637 C CA . ILE A 1 89 ? -5.444 -0.739 -0.581 1.00 95.00 89 ILE A CA 1
ATOM 638 C C . ILE A 1 89 ? -4.018 -0.630 -1.103 1.00 95.00 89 ILE A C 1
ATOM 640 O O . ILE A 1 89 ? -3.740 0.094 -2.057 1.00 95.00 89 ILE A O 1
ATOM 644 N N . LEU A 1 90 ? -3.120 -1.366 -0.459 1.00 95.44 90 LEU A N 1
ATOM 645 C CA . LEU A 1 90 ? -1.680 -1.344 -0.671 1.00 95.44 90 LEU A CA 1
ATOM 646 C C . LEU A 1 90 ? -1.266 -2.685 -1.277 1.00 95.44 90 LEU A C 1
ATOM 648 O O . LEU A 1 90 ? -1.183 -3.684 -0.563 1.00 95.44 90 LEU A O 1
ATOM 652 N N . ALA A 1 91 ? -1.048 -2.728 -2.591 1.00 95.38 91 ALA A N 1
ATOM 653 C CA . ALA A 1 91 ? -0.633 -3.935 -3.306 1.00 95.38 91 ALA A CA 1
ATOM 654 C C . ALA A 1 91 ? 0.864 -3.889 -3.649 1.00 95.38 91 ALA A C 1
ATOM 656 O O . ALA A 1 91 ? 1.265 -3.303 -4.658 1.00 95.38 91 ALA A O 1
ATOM 657 N N . HIS A 1 92 ? 1.684 -4.503 -2.798 1.00 95.00 92 HIS A N 1
ATOM 658 C CA . HIS A 1 92 ? 3.134 -4.573 -2.965 1.00 95.00 92 HIS A CA 1
ATOM 659 C C . HIS A 1 92 ? 3.523 -5.757 -3.857 1.00 95.00 92 HIS A C 1
ATOM 661 O O . HIS A 1 92 ? 2.902 -6.818 -3.777 1.00 95.00 92 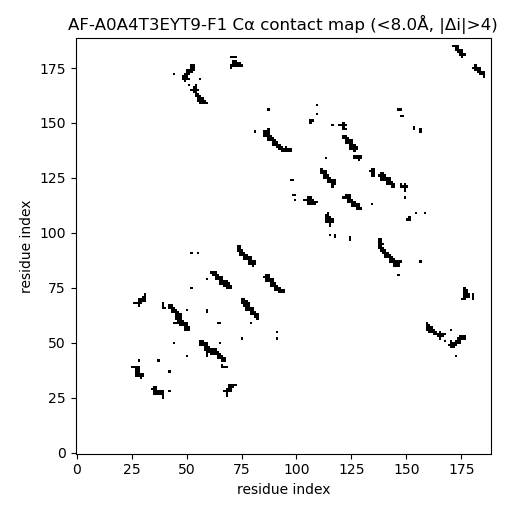HIS A O 1
ATOM 667 N N . GLY A 1 93 ? 4.535 -5.595 -4.709 1.00 92.81 93 GLY A N 1
ATOM 668 C CA . GLY A 1 93 ? 4.993 -6.662 -5.600 1.00 92.81 93 GLY A CA 1
ATOM 669 C C . GLY A 1 93 ? 6.186 -6.277 -6.470 1.00 92.81 93 GLY A C 1
ATOM 670 O O . GLY A 1 93 ? 6.542 -5.108 -6.568 1.00 92.81 93 GLY A O 1
ATOM 671 N N . ASP A 1 94 ? 6.788 -7.270 -7.122 1.00 84.88 94 ASP A N 1
ATOM 672 C CA . ASP A 1 94 ? 7.993 -7.119 -7.960 1.00 84.88 94 ASP A CA 1
ATOM 673 C C . ASP A 1 94 ? 7.726 -7.234 -9.478 1.00 84.88 94 ASP A C 1
ATOM 675 O O . ASP A 1 94 ? 8.635 -7.100 -10.299 1.00 84.88 94 ASP A O 1
ATOM 679 N N . SER A 1 95 ? 6.474 -7.486 -9.863 1.00 82.88 95 SER A N 1
ATOM 680 C CA . SER A 1 95 ? 6.092 -7.946 -11.209 1.00 82.88 95 SER A CA 1
ATOM 681 C C . SER A 1 95 ? 4.961 -7.129 -11.837 1.00 82.88 95 SER A C 1
ATOM 683 O O . SER A 1 95 ? 4.263 -7.587 -12.743 1.00 82.88 95 SER A O 1
ATOM 685 N N . TRP A 1 96 ? 4.778 -5.893 -11.381 1.00 90.88 96 TRP A N 1
ATOM 686 C CA . TRP A 1 96 ? 3.754 -5.007 -11.915 1.00 90.88 96 TRP A CA 1
ATOM 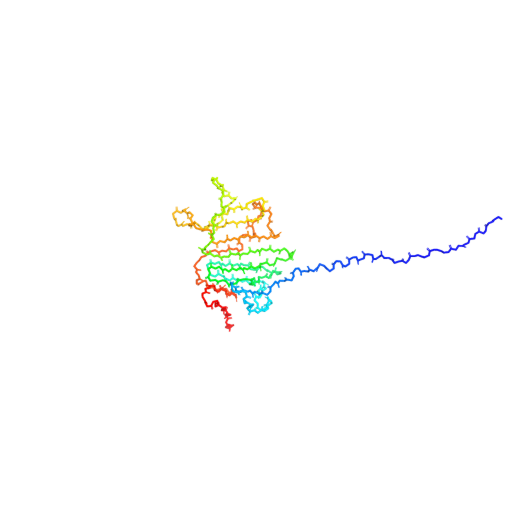687 C C . TRP A 1 96 ? 4.124 -4.465 -13.298 1.00 90.88 96 TRP A C 1
ATOM 689 O O . TRP A 1 96 ? 5.274 -4.111 -13.565 1.00 90.88 96 TRP A O 1
ATOM 699 N N . ALA A 1 97 ? 3.123 -4.367 -14.173 1.00 92.31 97 ALA A N 1
ATOM 700 C CA . ALA A 1 97 ? 3.258 -3.634 -15.423 1.00 92.31 97 ALA A CA 1
ATOM 701 C C . ALA A 1 97 ? 3.359 -2.128 -15.135 1.00 92.31 97 ALA A C 1
ATOM 703 O O . ALA A 1 97 ? 2.625 -1.609 -14.294 1.00 92.31 97 ALA A O 1
ATOM 704 N N . ASP A 1 98 ? 4.239 -1.432 -15.851 1.00 93.88 98 ASP A N 1
ATOM 705 C CA . ASP A 1 98 ? 4.275 0.030 -15.867 1.00 93.88 98 ASP A CA 1
ATOM 706 C C . ASP A 1 98 ? 3.077 0.548 -16.676 1.00 93.88 98 ASP A C 1
ATOM 708 O O . ASP A 1 98 ? 2.952 0.248 -17.865 1.00 93.88 98 ASP A O 1
ATOM 712 N N . LEU A 1 99 ? 2.172 1.268 -16.014 1.00 93.44 99 LEU A N 1
ATOM 713 C CA . LEU A 1 99 ? 0.946 1.814 -16.601 1.00 93.44 99 LEU A CA 1
ATOM 714 C C . LEU A 1 99 ? 1.059 3.312 -16.897 1.00 93.44 99 LEU A C 1
ATOM 716 O O . LEU A 1 99 ? 0.068 3.946 -17.268 1.00 93.44 99 LEU A O 1
ATOM 720 N N . ARG A 1 100 ? 2.250 3.898 -16.732 1.00 92.81 100 ARG A N 1
ATOM 721 C CA . ARG A 1 100 ? 2.463 5.310 -17.033 1.00 92.81 100 ARG A CA 1
ATOM 722 C C . ARG A 1 100 ? 2.269 5.578 -18.518 1.00 92.81 100 ARG A C 1
ATOM 724 O O . ARG A 1 100 ? 2.598 4.765 -19.381 1.00 92.81 100 ARG A O 1
ATOM 731 N N . ARG A 1 101 ? 1.765 6.770 -18.822 1.00 91.56 101 ARG A N 1
ATOM 732 C CA . ARG A 1 101 ? 1.678 7.273 -20.198 1.00 91.56 101 ARG A CA 1
ATOM 733 C C . ARG A 1 101 ? 3.027 7.845 -20.628 1.00 91.56 101 ARG A C 1
ATOM 735 O O . ARG A 1 101 ? 3.771 8.379 -19.804 1.00 91.56 101 ARG A O 1
ATOM 742 N N . ASP A 1 102 ? 3.312 7.810 -21.925 1.00 91.56 102 ASP A N 1
ATOM 743 C CA . ASP A 1 102 ? 4.524 8.426 -22.469 1.00 91.56 102 ASP A CA 1
ATOM 744 C C . ASP A 1 102 ? 4.612 9.911 -22.078 1.00 91.56 102 ASP A C 1
ATOM 746 O O . ASP A 1 102 ? 3.684 10.693 -22.294 1.00 91.56 102 ASP A O 1
ATOM 750 N N . GLY A 1 103 ? 5.738 10.298 -21.471 1.00 90.81 103 GLY A N 1
ATOM 751 C CA . GLY A 1 103 ? 5.987 11.668 -21.011 1.00 90.81 103 GLY A CA 1
ATOM 752 C C . GLY A 1 103 ? 5.218 12.087 -19.751 1.00 90.81 103 GLY A C 1
ATOM 753 O O . GLY A 1 103 ? 5.296 13.257 -19.362 1.00 90.81 103 GLY A O 1
ATOM 754 N N . GLN A 1 104 ? 4.497 11.165 -19.104 1.00 93.12 104 GLN A N 1
ATOM 755 C CA . GLN A 1 104 ? 3.779 11.443 -17.867 1.00 93.12 104 GLN A CA 1
ATOM 756 C C . GLN A 1 104 ? 4.723 11.981 -16.788 1.00 93.12 104 GLN A C 1
ATOM 758 O O . GLN A 1 104 ? 5.767 11.398 -16.495 1.00 93.12 104 GLN A O 1
ATOM 763 N N . GLN A 1 105 ? 4.328 13.099 -16.183 1.00 92.75 105 GLN A N 1
ATOM 764 C CA . GLN A 1 105 ? 5.056 13.691 -15.068 1.00 92.75 105 GLN A CA 1
ATOM 765 C C . GLN A 1 105 ? 4.642 13.038 -13.743 1.00 92.75 105 GLN A C 1
ATOM 767 O O . GLN A 1 105 ? 3.486 12.619 -13.612 1.00 92.75 105 GLN A O 1
ATOM 772 N N . PRO A 1 106 ? 5.551 12.965 -12.757 1.00 92.19 106 PRO A N 1
ATOM 773 C CA . PRO A 1 106 ? 5.198 12.573 -11.400 1.00 92.19 106 PRO A CA 1
ATOM 774 C C . PRO A 1 106 ? 4.099 13.467 -10.826 1.00 92.19 106 PRO A C 1
ATOM 776 O O . PRO A 1 106 ? 4.118 14.683 -11.014 1.00 92.19 106 PRO A O 1
ATOM 779 N N . SER A 1 107 ? 3.177 12.870 -10.076 1.00 89.62 107 SER A N 1
ATOM 780 C CA . SER A 1 107 ? 2.214 13.615 -9.264 1.00 89.62 107 SER A CA 1
ATOM 781 C C . SER A 1 107 ? 2.923 14.282 -8.085 1.00 89.62 107 SER A C 1
ATOM 783 O O . SER A 1 107 ? 2.661 15.445 -7.789 1.00 89.62 107 SER A O 1
ATOM 785 N N . PHE A 1 108 ? 3.837 13.558 -7.431 1.00 88.62 108 PHE A N 1
ATOM 786 C CA . PHE A 1 108 ? 4.720 14.078 -6.387 1.00 88.62 108 PHE A CA 1
ATOM 787 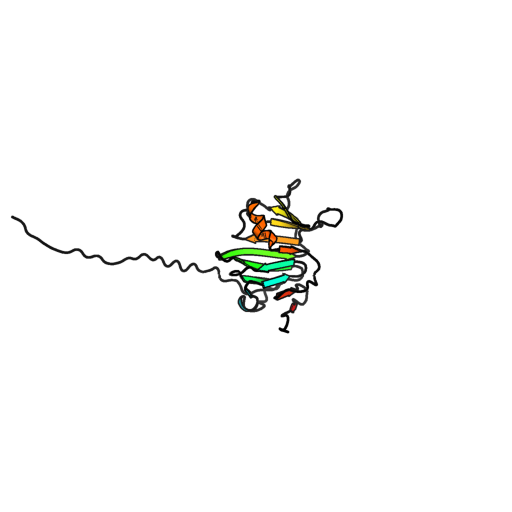C C . PHE A 1 108 ? 5.883 13.113 -6.098 1.00 88.62 108 PHE A C 1
ATOM 789 O O . PHE A 1 108 ? 5.919 11.973 -6.571 1.00 88.62 108 PHE A O 1
ATOM 796 N N . HIS A 1 109 ? 6.840 13.595 -5.305 1.00 88.88 109 HIS A N 1
ATOM 797 C CA . HIS A 1 109 ? 7.976 12.838 -4.785 1.00 88.88 109 HIS A CA 1
ATOM 798 C C . HIS A 1 109 ? 7.878 12.773 -3.264 1.00 88.88 109 HIS A C 1
ATOM 800 O O . HIS A 1 109 ? 7.551 13.776 -2.628 1.00 88.88 109 HIS A O 1
ATOM 806 N N . HIS A 1 110 ? 8.195 11.623 -2.680 1.00 85.12 110 HIS A N 1
ATOM 807 C CA . HIS A 1 110 ? 8.270 11.473 -1.233 1.00 85.12 110 HIS A CA 1
ATOM 808 C C . HIS A 1 110 ? 9.334 10.434 -0.874 1.00 85.12 110 HIS A C 1
ATOM 810 O O . HIS A 1 110 ? 9.296 9.315 -1.381 1.00 85.12 110 HIS A O 1
ATOM 816 N N . GLN A 1 111 ? 10.281 10.805 -0.006 1.00 84.12 111 GLN A N 1
ATOM 817 C CA . GLN A 1 111 ? 11.449 9.981 0.336 1.00 84.12 111 GLN A CA 1
ATOM 818 C C . GLN A 1 111 ? 12.195 9.504 -0.928 1.00 84.12 111 GLN A C 1
ATOM 820 O O . GLN A 1 111 ? 12.504 10.310 -1.804 1.00 84.12 111 GLN A O 1
ATOM 825 N N . ASN A 1 112 ? 12.484 8.207 -1.028 1.00 88.25 112 ASN A N 1
ATOM 826 C CA . ASN A 1 112 ? 13.075 7.541 -2.185 1.00 88.25 112 ASN A CA 1
ATOM 827 C C . ASN A 1 112 ? 12.006 6.973 -3.137 1.00 88.25 112 ASN A C 1
ATOM 829 O O . ASN A 1 112 ? 12.246 5.954 -3.780 1.00 88.25 11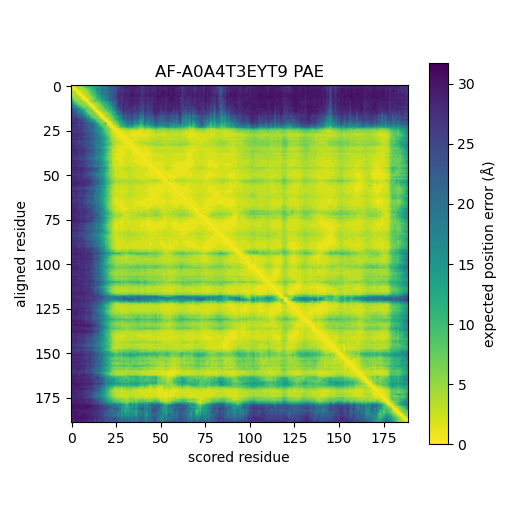2 ASN A O 1
ATOM 833 N N . ALA A 1 113 ? 10.817 7.576 -3.198 1.00 90.81 113 ALA A N 1
ATOM 834 C CA . ALA A 1 113 ? 9.713 7.110 -4.024 1.00 90.81 113 ALA A CA 1
ATOM 835 C C . ALA A 1 113 ? 9.112 8.232 -4.885 1.00 90.81 113 ALA A C 1
ATOM 837 O O . ALA A 1 113 ? 9.027 9.401 -4.492 1.00 90.81 113 ALA A O 1
ATOM 838 N N . VAL A 1 114 ? 8.672 7.852 -6.082 1.00 92.56 114 VAL A N 1
ATOM 839 C CA . VAL A 1 114 ? 8.027 8.720 -7.067 1.00 92.56 114 VAL A CA 1
ATOM 840 C C . VAL A 1 114 ? 6.646 8.173 -7.383 1.00 92.56 114 VAL A C 1
ATOM 842 O O . VAL A 1 114 ? 6.492 6.995 -7.711 1.00 92.56 114 VAL A O 1
ATOM 845 N N . TYR A 1 115 ? 5.653 9.050 -7.285 1.00 91.75 115 TYR A N 1
ATOM 846 C CA . TYR A 1 115 ? 4.241 8.705 -7.341 1.00 91.75 115 TYR A CA 1
ATOM 847 C C . TYR A 1 115 ? 3.672 9.156 -8.675 1.00 91.75 115 TYR A C 1
ATOM 849 O O . TYR A 1 115 ? 3.720 10.339 -9.014 1.00 91.75 115 TYR A O 1
ATOM 857 N N . PHE A 1 116 ? 3.120 8.213 -9.428 1.00 92.56 116 PHE A N 1
ATOM 858 C CA . PHE A 1 116 ? 2.438 8.470 -10.686 1.00 92.56 116 PHE A CA 1
ATOM 859 C C . PHE A 1 116 ? 0.973 8.109 -10.527 1.00 92.56 116 PHE A C 1
ATOM 861 O O . PHE A 1 116 ? 0.644 6.944 -10.326 1.00 92.56 116 PHE A O 1
ATOM 868 N N . GLN A 1 117 ? 0.092 9.098 -10.623 1.00 91.81 117 GLN A N 1
ATOM 869 C CA . GLN A 1 117 ? -1.339 8.838 -10.684 1.00 91.81 117 GLN A CA 1
ATOM 870 C C . GLN A 1 117 ? -1.681 8.114 -11.988 1.00 91.81 117 GLN A C 1
ATOM 872 O O . GLN A 1 117 ? -1.342 8.592 -13.071 1.00 91.81 117 GLN A O 1
ATOM 877 N N . ILE A 1 118 ? -2.331 6.963 -11.903 1.00 89.44 118 ILE A N 1
ATOM 878 C CA . ILE A 1 118 ? -2.775 6.209 -13.070 1.00 89.44 118 ILE A CA 1
ATOM 879 C C . ILE A 1 118 ? -4.257 6.517 -13.285 1.00 89.44 118 ILE A C 1
ATOM 881 O O . ILE A 1 118 ? -5.074 6.358 -12.387 1.00 89.44 118 ILE A O 1
ATOM 885 N N . ASP A 1 119 ? -4.579 6.988 -14.490 1.00 76.25 119 ASP A N 1
ATOM 886 C CA . ASP A 1 119 ? -5.915 7.430 -14.911 1.00 76.25 119 ASP A CA 1
ATOM 887 C C . ASP A 1 119 ? -6.494 8.653 -14.171 1.00 76.25 119 ASP A C 1
ATOM 889 O O . ASP A 1 119 ? -5.778 9.421 -13.536 1.00 76.25 119 ASP A O 1
ATOM 893 N N . SER A 1 120 ? -7.782 8.951 -14.399 1.00 62.19 120 SER A N 1
ATOM 894 C CA . SER A 1 120 ? -8.508 10.056 -13.744 1.00 62.19 120 SER A CA 1
ATOM 895 C C . SER A 1 120 ? -9.041 9.676 -12.358 1.00 62.19 120 SER A C 1
ATOM 897 O O . SER A 1 120 ? -9.877 10.390 -11.804 1.00 62.19 120 SER A O 1
ATOM 899 N N . THR A 1 121 ? -8.639 8.514 -11.853 1.00 65.38 121 THR A N 1
ATOM 900 C CA . THR A 1 121 ? -8.994 7.981 -10.542 1.00 65.38 121 THR A CA 1
ATOM 901 C C . THR A 1 121 ? -7.902 8.313 -9.530 1.00 65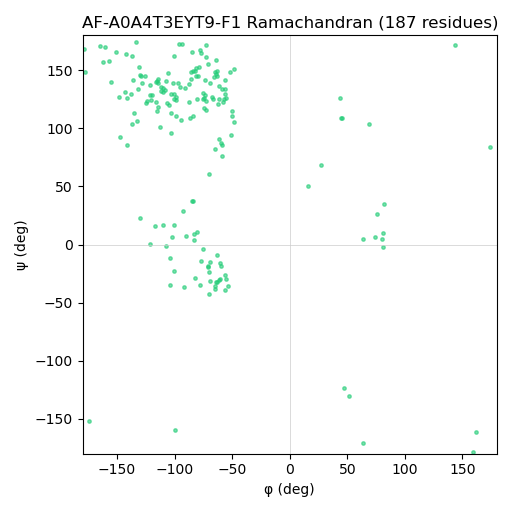.38 121 THR A C 1
ATOM 903 O O . THR A 1 121 ? -6.853 8.872 -9.854 1.00 65.38 121 THR A O 1
ATOM 906 N N . SER A 1 122 ? -8.170 8.024 -8.265 1.00 80.25 122 SER A N 1
ATOM 907 C CA . SER A 1 122 ? -7.251 8.225 -7.152 1.00 80.25 122 SER A CA 1
ATOM 908 C C . SER A 1 122 ? -6.284 7.042 -6.973 1.00 80.25 122 SER A C 1
ATOM 910 O O . SER A 1 122 ? -5.939 6.671 -5.854 1.00 80.25 122 SER A O 1
ATOM 912 N N . ASP A 1 123 ? -5.840 6.457 -8.091 1.00 90.12 123 ASP A N 1
ATOM 913 C CA . ASP A 1 123 ? -4.954 5.295 -8.131 1.00 90.12 123 ASP A CA 1
ATOM 914 C C . ASP A 1 123 ? -3.521 5.734 -8.433 1.00 90.12 123 ASP A C 1
ATOM 916 O O . ASP A 1 123 ? -3.282 6.579 -9.295 1.00 90.12 123 ASP A O 1
ATOM 920 N N . TYR A 1 124 ? -2.547 5.138 -7.753 1.00 92.44 124 TYR A N 1
ATOM 921 C CA . TYR A 1 124 ? -1.136 5.480 -7.886 1.00 92.44 124 TYR A CA 1
ATOM 922 C C . TYR A 1 124 ? -0.275 4.252 -8.162 1.00 92.44 124 TYR A C 1
ATOM 924 O O . TYR A 1 124 ? -0.418 3.210 -7.520 1.00 92.44 124 TYR A O 1
ATOM 932 N N . GLN A 1 125 ? 0.690 4.427 -9.064 1.00 93.69 125 GLN A N 1
ATOM 933 C CA . GLN A 1 125 ? 1.862 3.574 -9.198 1.00 93.69 125 GLN A CA 1
ATOM 934 C C . GLN A 1 125 ? 3.081 4.246 -8.594 1.00 93.69 125 GLN A C 1
ATOM 936 O O . GLN A 1 125 ? 3.400 5.398 -8.897 1.00 93.69 125 GLN A O 1
ATOM 941 N N . ILE A 1 126 ? 3.770 3.497 -7.745 1.00 93.62 126 ILE A N 1
ATOM 942 C CA . ILE A 1 126 ? 4.860 4.014 -6.933 1.00 93.62 126 ILE A CA 1
ATOM 943 C C . ILE A 1 126 ? 6.136 3.305 -7.350 1.00 93.62 126 ILE A C 1
ATOM 945 O O . ILE A 1 126 ? 6.232 2.076 -7.310 1.00 93.62 126 ILE A O 1
ATOM 949 N N . PHE A 1 127 ? 7.116 4.098 -7.758 1.00 94.50 127 PHE A N 1
ATOM 950 C CA . PHE A 1 127 ? 8.435 3.638 -8.164 1.00 94.50 127 PHE A CA 1
ATOM 951 C C . PHE A 1 127 ? 9.446 4.074 -7.120 1.00 94.50 127 PHE A C 1
ATOM 953 O O . PHE A 1 127 ? 9.437 5.234 -6.713 1.00 94.50 127 PHE A O 1
ATOM 960 N N . LEU A 1 128 ? 10.344 3.178 -6.723 1.00 93.19 128 LEU A N 1
ATOM 961 C CA . LEU A 1 128 ? 11.488 3.582 -5.912 1.00 93.19 128 LEU A CA 1
ATOM 962 C C . LEU A 1 128 ? 12.557 4.225 -6.787 1.00 93.19 128 LEU A C 1
ATOM 964 O O . LEU A 1 128 ? 12.678 3.910 -7.974 1.00 93.19 128 LEU A O 1
ATOM 968 N N . THR A 1 129 ? 13.340 5.108 -6.187 1.00 92.50 129 THR A N 1
ATOM 969 C CA . THR A 1 129 ? 14.558 5.662 -6.768 1.00 92.50 129 THR A CA 1
ATOM 970 C C . THR A 1 129 ? 15.768 4.873 -6.286 1.00 92.50 129 THR A C 1
ATOM 972 O O . THR A 1 129 ? 15.896 4.601 -5.091 1.00 92.50 129 THR A O 1
ATOM 975 N N . THR A 1 130 ? 16.674 4.548 -7.197 1.00 88.94 130 THR A N 1
ATOM 976 C CA . THR A 1 130 ? 18.011 4.025 -6.901 1.00 88.94 130 THR A CA 1
ATOM 977 C C . THR A 1 130 ? 18.918 5.129 -6.339 1.00 88.94 130 THR A C 1
ATOM 979 O O . THR A 1 130 ? 18.556 6.306 -6.330 1.00 88.94 130 THR A O 1
ATOM 982 N N . GLU A 1 131 ? 20.111 4.767 -5.856 1.00 86.62 131 GLU A N 1
ATOM 983 C CA . GLU A 1 131 ? 21.068 5.722 -5.264 1.00 86.62 131 GLU A CA 1
ATOM 984 C C . GLU A 1 131 ? 21.519 6.826 -6.236 1.00 86.62 131 GLU A C 1
ATOM 986 O O . GLU A 1 131 ? 21.799 7.947 -5.818 1.00 86.62 131 GLU A O 1
ATOM 991 N N . ASP A 1 132 ? 21.557 6.531 -7.535 1.00 89.06 132 ASP A N 1
ATOM 992 C CA . ASP A 1 132 ? 21.854 7.486 -8.609 1.00 89.06 132 ASP A CA 1
ATOM 993 C C . ASP A 1 132 ? 20.624 8.304 -9.055 1.00 89.06 132 ASP A C 1
ATOM 995 O O . ASP A 1 132 ? 20.714 9.112 -9.980 1.00 89.06 132 ASP A O 1
ATOM 999 N N . GLY A 1 133 ? 19.477 8.122 -8.394 1.00 86.94 133 GLY A N 1
ATOM 1000 C CA . GLY A 1 133 ? 18.232 8.837 -8.665 1.00 86.94 133 GLY A CA 1
ATOM 1001 C C . GLY A 1 133 ? 17.432 8.300 -9.854 1.00 86.94 133 GLY A C 1
ATOM 1002 O O . GLY A 1 133 ? 16.407 8.891 -10.201 1.00 86.94 133 GLY A O 1
ATOM 1003 N N . ALA A 1 134 ? 17.858 7.198 -10.481 1.00 91.19 134 ALA A N 1
ATOM 1004 C CA . ALA A 1 134 ? 17.062 6.533 -11.507 1.00 91.19 134 ALA A CA 1
ATOM 1005 C C . ALA A 1 134 ? 15.844 5.829 -10.886 1.00 91.19 134 ALA A C 1
ATOM 1007 O O . ALA A 1 134 ? 15.830 5.479 -9.710 1.00 91.19 134 ALA A O 1
ATOM 1008 N N . LEU A 1 135 ? 14.786 5.622 -11.670 1.00 92.44 135 LEU A N 1
ATOM 1009 C CA . LEU A 1 135 ? 13.642 4.841 -11.204 1.00 92.44 135 LEU A CA 1
ATOM 1010 C C . LEU A 1 135 ? 13.940 3.350 -11.318 1.00 92.44 135 LEU A C 1
ATOM 1012 O O . LEU A 1 135 ? 14.552 2.895 -12.288 1.00 92.44 135 LEU A O 1
ATOM 1016 N N . HIS A 1 136 ? 13.416 2.580 -10.370 1.00 88.88 136 HIS A N 1
ATOM 1017 C CA . HIS A 1 136 ? 13.281 1.141 -10.530 1.00 88.88 136 HIS A CA 1
ATOM 1018 C C . HIS A 1 136 ? 12.566 0.807 -11.847 1.00 88.88 136 HIS A C 1
ATOM 1020 O O . HIS A 1 136 ? 11.698 1.542 -12.320 1.00 88.88 136 HIS A O 1
ATOM 1026 N N . ARG A 1 137 ? 12.930 -0.337 -12.440 1.00 88.62 137 ARG A N 1
ATOM 1027 C CA . ARG A 1 137 ? 12.391 -0.778 -13.737 1.00 88.62 137 ARG A CA 1
ATOM 1028 C C . ARG A 1 137 ? 10.873 -0.993 -13.717 1.00 88.62 137 ARG A C 1
ATOM 1030 O O . ARG A 1 137 ? 10.233 -0.818 -14.749 1.00 88.62 137 ARG A O 1
ATOM 1037 N N . SER A 1 138 ? 10.334 -1.384 -12.568 1.00 91.38 138 SER A N 1
ATOM 1038 C CA . SER A 1 138 ? 8.918 -1.679 -12.362 1.00 91.38 138 SER A CA 1
ATOM 1039 C C . SER A 1 138 ? 8.420 -0.941 -11.118 1.00 91.38 138 SER A C 1
ATOM 1041 O O . SER A 1 138 ? 9.226 -0.691 -10.211 1.00 91.38 138 SER A O 1
ATOM 1043 N N . PRO A 1 139 ? 7.118 -0.610 -11.042 1.00 93.75 139 PRO A N 1
ATOM 1044 C CA . PRO A 1 139 ? 6.551 -0.085 -9.812 1.00 93.75 139 PRO A CA 1
ATOM 1045 C C . PRO A 1 139 ? 6.610 -1.154 -8.721 1.00 93.75 139 PRO A C 1
ATOM 1047 O O . PRO A 1 139 ? 6.513 -2.347 -9.007 1.00 93.75 139 PRO A O 1
ATOM 1050 N N . VAL A 1 140 ? 6.766 -0.718 -7.473 1.00 93.88 140 VAL A N 1
ATOM 1051 C CA . VAL A 1 140 ? 6.847 -1.605 -6.298 1.00 93.88 140 VAL A CA 1
ATOM 1052 C C . VAL A 1 140 ? 5.526 -1.688 -5.538 1.00 93.88 140 VAL A C 1
ATOM 1054 O O . VAL A 1 140 ? 5.267 -2.655 -4.825 1.00 93.88 140 VAL A O 1
ATOM 1057 N N . LEU A 1 141 ? 4.672 -0.674 -5.695 1.00 94.44 141 LEU A N 1
ATOM 1058 C CA . LEU A 1 141 ? 3.397 -0.570 -5.003 1.00 94.44 141 LEU A CA 1
ATOM 1059 C C . LEU A 1 141 ? 2.348 0.043 -5.930 1.00 94.44 141 LEU A C 1
ATOM 1061 O O . LEU A 1 141 ? 2.576 1.094 -6.534 1.00 94.44 141 LEU A O 1
ATOM 1065 N N . ASN A 1 142 ? 1.192 -0.614 -5.997 1.00 94.38 142 ASN A N 1
ATOM 1066 C CA . ASN A 1 142 ? -0.042 -0.002 -6.471 1.00 94.38 142 ASN A CA 1
ATOM 1067 C C . ASN A 1 142 ? -0.870 0.409 -5.253 1.00 94.38 142 ASN A C 1
ATOM 1069 O O . ASN A 1 142 ? -1.144 -0.421 -4.380 1.00 94.38 142 ASN A O 1
ATOM 1073 N N . LEU A 1 143 ? -1.283 1.669 -5.214 1.00 93.38 143 LEU A N 1
ATOM 1074 C CA . LEU A 1 143 ? -2.083 2.239 -4.139 1.00 93.38 143 LEU A CA 1
ATOM 1075 C C . LEU A 1 143 ? -3.417 2.736 -4.701 1.00 93.38 143 LEU A C 1
ATOM 1077 O O . LEU A 1 143 ? -3.430 3.460 -5.688 1.00 93.38 143 LEU A O 1
ATOM 1081 N N . HIS A 1 144 ? -4.526 2.335 -4.087 1.00 92.62 144 HIS A N 1
ATOM 1082 C CA . HIS A 1 144 ? -5.875 2.767 -4.469 1.00 92.62 144 HIS A CA 1
ATOM 1083 C C . HIS A 1 144 ? -6.808 2.770 -3.259 1.00 92.62 144 HIS A C 1
ATOM 1085 O O . HIS A 1 144 ? -6.490 2.175 -2.232 1.00 92.62 144 HIS A O 1
ATOM 1091 N N . GLY A 1 145 ? -7.976 3.401 -3.365 1.00 90.81 145 GLY A N 1
ATOM 1092 C CA . GLY A 1 145 ? -9.012 3.314 -2.334 1.00 90.81 145 GLY A CA 1
ATOM 1093 C C . GLY A 1 145 ? -9.797 4.604 -2.120 1.00 90.81 145 GLY A C 1
ATOM 1094 O O . GLY A 1 145 ? -9.465 5.660 -2.650 1.00 90.81 145 GLY A O 1
ATOM 1095 N N . SER A 1 146 ? -10.861 4.513 -1.321 1.00 91.12 146 SER A N 1
ATOM 1096 C CA . SER A 1 146 ? -11.784 5.625 -1.052 1.00 91.12 146 SER A CA 1
ATOM 1097 C C . SER A 1 146 ? -11.177 6.750 -0.212 1.00 91.12 146 SER A C 1
ATOM 1099 O O . SER A 1 146 ? -11.749 7.836 -0.154 1.00 91.12 146 SER A O 1
ATOM 1101 N N . ALA A 1 147 ? -10.038 6.503 0.435 1.00 89.31 147 ALA A N 1
ATOM 1102 C CA . ALA A 1 147 ? -9.311 7.516 1.191 1.00 89.31 147 ALA A CA 1
ATOM 1103 C C . ALA A 1 147 ? -8.513 8.490 0.300 1.00 89.31 147 ALA A C 1
ATOM 1105 O O . ALA A 1 147 ? -8.083 9.532 0.789 1.00 89.31 147 ALA A O 1
ATOM 1106 N N . LEU A 1 148 ? -8.315 8.166 -0.983 1.00 90.44 148 LEU A N 1
ATOM 1107 C CA . LEU A 1 148 ? -7.482 8.943 -1.901 1.00 90.44 148 LEU A CA 1
ATOM 1108 C C . LEU A 1 148 ? -8.334 9.889 -2.750 1.00 90.44 148 LEU A C 1
ATOM 1110 O O . LEU A 1 148 ? -9.396 9.515 -3.255 1.00 90.44 148 LEU A O 1
ATOM 1114 N N . LYS A 1 149 ? -7.836 11.106 -2.951 1.00 85.19 149 LYS A N 1
ATOM 1115 C CA . LYS A 1 149 ? -8.492 12.185 -3.700 1.00 85.19 149 LYS A CA 1
ATOM 1116 C C . LYS A 1 149 ? -7.897 12.401 -5.090 1.00 85.19 149 LYS A C 1
ATOM 1118 O O . LYS A 1 149 ? -8.487 13.128 -5.887 1.00 85.19 149 LYS A O 1
ATOM 1123 N N . GLY A 1 150 ? -6.747 11.803 -5.391 1.00 78.94 150 GLY A N 1
ATOM 1124 C CA . GLY A 1 150 ? -6.018 12.030 -6.633 1.00 78.94 150 GLY A CA 1
ATOM 1125 C C . GLY A 1 150 ? -5.268 13.366 -6.651 1.00 78.94 150 GLY A C 1
ATOM 1126 O O . GLY A 1 150 ? -5.086 13.946 -7.721 1.00 78.94 150 GLY A O 1
ATOM 1127 N N . THR A 1 151 ? -4.890 13.910 -5.490 1.00 74.38 151 THR A N 1
ATOM 1128 C CA . THR A 1 151 ? -4.227 15.224 -5.375 1.00 74.38 151 THR A CA 1
ATOM 1129 C C . THR A 1 151 ? -3.021 15.167 -4.435 1.00 74.38 151 THR A C 1
ATOM 1131 O O . THR A 1 151 ? -2.767 14.157 -3.787 1.00 74.38 151 THR A O 1
ATOM 1134 N N . GLY A 1 152 ? -2.259 16.263 -4.333 1.00 68.31 152 GLY A N 1
ATOM 1135 C CA . GLY A 1 152 ? -1.147 16.370 -3.377 1.00 68.31 152 GLY A CA 1
ATOM 1136 C C . GLY A 1 152 ? -1.566 16.297 -1.901 1.00 68.31 152 GLY A C 1
ATOM 1137 O O . GLY A 1 152 ? -0.704 16.187 -1.039 1.00 68.31 152 GLY A O 1
ATOM 1138 N N . GLU A 1 153 ? -2.867 16.333 -1.595 1.00 77.75 153 GLU A N 1
ATOM 1139 C CA . GLU A 1 153 ? -3.382 16.087 -0.241 1.00 77.75 153 GLU A CA 1
ATOM 1140 C C . GLU A 1 153 ? -3.248 14.614 0.179 1.00 77.75 153 GLU A C 1
ATOM 1142 O O . GLU A 1 153 ? -3.264 14.320 1.370 1.00 77.75 153 GLU A O 1
ATOM 1147 N N . ASP A 1 154 ? -3.062 13.693 -0.773 1.00 83.88 154 ASP A N 1
ATOM 1148 C CA . ASP A 1 154 ? -2.918 12.257 -0.498 1.00 83.88 154 ASP A CA 1
ATOM 1149 C C . ASP A 1 154 ? -1.541 11.890 0.087 1.00 83.88 154 ASP A C 1
ATOM 1151 O O . ASP A 1 154 ? -1.308 10.740 0.464 1.00 83.88 154 ASP A O 1
ATOM 1155 N N . VAL A 1 155 ? -0.624 12.859 0.200 1.00 79.12 155 VAL A N 1
ATOM 1156 C CA . VAL A 1 155 ? 0.716 12.656 0.773 1.00 79.12 155 VAL A CA 1
ATOM 1157 C C . VAL A 1 155 ? 0.640 12.086 2.191 1.00 79.12 155 VAL A C 1
ATOM 1159 O O . VAL A 1 155 ? 1.402 11.180 2.502 1.00 79.12 155 VAL A O 1
ATOM 1162 N N . GLU A 1 156 ? -0.312 12.518 3.023 1.00 81.62 156 GLU A N 1
ATOM 1163 C CA . GLU A 1 156 ? -0.455 12.003 4.396 1.00 81.62 156 GLU A CA 1
ATOM 1164 C C . GLU A 1 156 ? -0.835 10.510 4.425 1.00 81.62 156 GLU A C 1
ATOM 1166 O O . GLU A 1 156 ? -0.342 9.740 5.250 1.00 81.62 156 GLU A O 1
ATOM 1171 N N . ALA A 1 157 ? -1.694 10.071 3.500 1.00 80.00 157 ALA A N 1
ATOM 1172 C CA . ALA A 1 157 ? -2.057 8.660 3.359 1.00 80.00 157 ALA A CA 1
ATOM 1173 C C . ALA A 1 157 ? -0.846 7.813 2.940 1.00 80.00 157 ALA A C 1
ATOM 1175 O O . ALA A 1 157 ? -0.679 6.675 3.382 1.00 80.00 157 ALA A O 1
ATOM 1176 N N . VAL A 1 158 ? 0.011 8.394 2.105 1.00 79.81 158 VAL A N 1
ATOM 1177 C CA . VAL A 1 158 ? 1.218 7.775 1.566 1.00 79.81 158 VAL A CA 1
ATOM 1178 C C . VAL A 1 158 ? 2.375 7.750 2.564 1.00 79.81 158 VAL A C 1
ATOM 1180 O O . VAL A 1 158 ? 3.116 6.774 2.597 1.00 79.81 158 VAL A O 1
ATOM 1183 N N . GLU A 1 159 ? 2.516 8.772 3.404 1.00 86.38 159 GLU A N 1
ATOM 1184 C CA . GLU A 1 159 ? 3.572 8.899 4.423 1.00 86.38 159 GLU A CA 1
ATOM 1185 C C . GLU A 1 159 ? 3.575 7.758 5.447 1.00 86.38 159 GLU A C 1
ATOM 1187 O O . GLU A 1 159 ? 4.577 7.490 6.111 1.00 86.38 159 GLU A O 1
ATOM 1192 N N . ARG A 1 160 ? 2.457 7.038 5.544 1.00 86.00 160 ARG A N 1
ATOM 1193 C CA . ARG A 1 160 ? 2.306 5.833 6.365 1.00 86.00 160 ARG A CA 1
ATOM 1194 C C . ARG A 1 160 ? 3.078 4.645 5.810 1.00 86.00 160 ARG A C 1
ATOM 1196 O O . ARG A 1 160 ? 3.306 3.681 6.540 1.00 86.00 160 ARG A O 1
ATOM 1203 N N . VAL A 1 161 ? 3.429 4.694 4.528 1.00 91.06 161 VAL A N 1
ATOM 1204 C CA . VAL A 1 161 ? 4.130 3.643 3.809 1.00 91.06 161 VAL A CA 1
ATOM 1205 C C . VAL A 1 161 ? 5.600 4.009 3.714 1.00 91.06 161 VAL A C 1
ATOM 1207 O O . VAL A 1 161 ? 5.976 5.063 3.208 1.00 91.06 161 VAL A O 1
ATOM 1210 N N . THR A 1 162 ? 6.447 3.104 4.177 1.00 91.00 162 THR A N 1
ATOM 1211 C CA . THR A 1 162 ? 7.898 3.236 4.070 1.00 91.00 162 THR A CA 1
ATOM 1212 C C . THR A 1 162 ? 8.469 2.004 3.389 1.00 91.00 162 THR A C 1
ATOM 1214 O O . THR A 1 162 ? 7.952 0.895 3.546 1.00 91.00 162 THR A O 1
ATOM 1217 N N . PHE A 1 163 ? 9.518 2.209 2.597 1.00 89.50 163 PHE A N 1
ATOM 1218 C CA . PHE A 1 163 ? 10.141 1.160 1.798 1.00 89.50 163 PHE A CA 1
ATOM 1219 C C . PHE A 1 163 ? 11.558 0.875 2.278 1.00 89.50 163 PHE A C 1
ATOM 1221 O O . PHE A 1 163 ? 12.314 1.790 2.606 1.00 89.50 163 PHE A O 1
ATOM 1228 N N . GLY A 1 164 ? 11.954 -0.393 2.260 1.00 83.44 164 GLY A N 1
ATOM 1229 C CA . GLY A 1 164 ? 13.336 -0.787 2.491 1.00 83.44 164 GLY A CA 1
ATOM 1230 C C . GLY A 1 164 ? 13.565 -2.273 2.275 1.00 83.44 164 GLY A C 1
ATOM 1231 O O . GLY A 1 164 ? 12.900 -2.904 1.460 1.00 83.44 164 GLY A O 1
ATOM 1232 N N . GLN A 1 165 ? 14.554 -2.818 2.985 1.00 77.88 165 GLN A N 1
ATOM 1233 C CA . GLN A 1 165 ? 14.910 -4.233 2.875 1.00 77.88 165 GLN A CA 1
ATOM 1234 C C . GLN A 1 165 ? 13.777 -5.157 3.355 1.00 77.88 165 GLN A C 1
ATOM 1236 O O . GLN A 1 165 ? 12.925 -4.727 4.120 1.00 77.88 165 GLN A O 1
ATOM 1241 N N . PRO A 1 166 ? 13.729 -6.431 2.950 1.00 70.44 166 PRO A N 1
ATOM 1242 C CA . PRO A 1 166 ? 12.684 -7.332 3.424 1.00 70.44 166 PRO A CA 1
ATOM 1243 C C . PRO A 1 166 ? 12.754 -7.586 4.937 1.00 70.44 166 PRO A C 1
ATOM 1245 O O . PRO A 1 166 ? 11.736 -7.776 5.584 1.00 70.44 166 PRO A O 1
ATOM 1248 N N . ASP A 1 167 ? 13.928 -7.588 5.559 1.00 71.25 167 ASP A N 1
ATOM 1249 C CA . ASP A 1 167 ? 14.196 -8.050 6.931 1.00 71.25 167 ASP A CA 1
ATOM 1250 C C . ASP A 1 167 ? 13.928 -7.008 8.036 1.00 71.25 167 ASP A C 1
ATOM 1252 O O . ASP A 1 167 ? 14.635 -6.934 9.038 1.00 71.25 167 ASP A O 1
ATOM 1256 N N . TRP A 1 168 ? 12.875 -6.201 7.889 1.00 76.69 168 TRP A N 1
ATOM 1257 C CA . TRP A 1 168 ? 12.569 -5.152 8.863 1.00 76.69 168 TRP A CA 1
ATOM 1258 C C . TRP A 1 168 ? 12.289 -5.699 10.270 1.00 76.69 168 TRP A C 1
ATOM 1260 O O . TRP A 1 168 ? 11.383 -6.510 10.471 1.00 76.69 168 TRP A O 1
ATOM 1270 N N . ASN A 1 169 ? 13.041 -5.179 11.244 1.00 79.06 169 ASN A N 1
ATOM 1271 C CA . ASN A 1 169 ? 12.813 -5.375 12.677 1.00 79.06 169 ASN A CA 1
ATOM 1272 C C . ASN A 1 169 ? 11.749 -4.397 13.195 1.00 79.06 169 ASN A C 1
ATOM 1274 O O . ASN A 1 169 ? 11.671 -3.269 12.708 1.00 79.06 169 ASN A O 1
ATOM 1278 N N . GLY A 1 170 ? 10.981 -4.786 14.216 1.00 84.62 170 GLY A N 1
ATOM 1279 C CA . GLY A 1 170 ? 9.996 -3.905 14.865 1.00 84.62 170 GLY A CA 1
ATOM 1280 C C . GLY A 1 170 ? 8.660 -3.800 14.124 1.00 84.62 170 GLY A C 1
ATOM 1281 O O . GLY A 1 170 ? 8.071 -2.726 14.069 1.00 84.62 170 GLY A O 1
ATOM 1282 N N . CYS A 1 171 ? 8.219 -4.890 13.499 1.00 90.81 171 CYS A N 1
ATOM 1283 C CA . CYS A 1 171 ? 6.867 -5.013 12.962 1.00 90.81 171 CYS A CA 1
ATOM 1284 C C . CYS A 1 171 ? 6.032 -5.833 13.948 1.00 90.81 171 CYS A C 1
ATOM 1286 O O . CYS A 1 171 ? 6.449 -6.932 14.308 1.00 90.81 171 CYS A O 1
ATOM 1288 N N . ASP A 1 172 ? 4.859 -5.339 14.336 1.00 93.75 172 ASP A N 1
ATOM 1289 C CA . ASP A 1 172 ? 3.912 -6.076 15.183 1.00 93.75 172 ASP A CA 1
ATOM 1290 C C . ASP A 1 172 ? 3.295 -7.260 14.423 1.00 93.75 172 ASP A C 1
ATOM 1292 O O . ASP A 1 172 ? 2.998 -8.312 14.990 1.00 93.75 172 ASP A O 1
ATOM 1296 N N . LYS A 1 173 ? 3.131 -7.113 13.102 1.00 92.56 173 LYS A N 1
ATOM 1297 C CA . LYS A 1 173 ? 2.691 -8.190 12.210 1.00 92.56 173 LYS A CA 1
ATOM 1298 C C . LYS A 1 173 ? 3.515 -8.204 10.932 1.00 92.56 173 LYS A C 1
ATOM 1300 O O . LYS A 1 173 ? 3.838 -7.152 10.375 1.00 92.56 173 LYS A O 1
ATOM 1305 N N . ARG A 1 174 ? 3.822 -9.404 10.438 1.00 91.81 174 ARG A N 1
ATOM 1306 C CA . ARG A 1 174 ? 4.612 -9.594 9.224 1.00 91.81 174 ARG A CA 1
ATOM 1307 C C . ARG A 1 174 ? 3.966 -10.597 8.279 1.00 91.81 174 ARG A C 1
ATOM 1309 O O . ARG A 1 174 ? 3.586 -11.697 8.676 1.00 91.81 174 ARG A O 1
ATOM 1316 N N . PHE A 1 175 ? 3.910 -10.224 7.008 1.00 89.75 175 PHE A N 1
ATOM 1317 C CA . PHE A 1 175 ? 3.453 -11.077 5.921 1.00 89.75 175 PHE A CA 1
ATOM 1318 C C . PHE A 1 175 ? 4.571 -11.235 4.893 1.00 89.75 175 PHE A C 1
ATOM 1320 O O . PHE A 1 175 ? 5.092 -10.241 4.388 1.00 89.75 175 PHE A O 1
ATOM 1327 N N . GLY A 1 176 ? 4.948 -12.479 4.600 1.00 87.00 176 GLY A N 1
ATOM 1328 C CA . GLY A 1 176 ? 5.839 -12.803 3.492 1.00 87.00 176 GLY A CA 1
ATOM 1329 C C . GLY A 1 176 ? 5.064 -13.479 2.368 1.00 87.00 176 GLY A C 1
ATOM 1330 O O . GLY A 1 176 ? 4.278 -14.391 2.631 1.00 87.00 176 GLY A O 1
ATOM 1331 N N . TYR A 1 177 ? 5.258 -13.039 1.129 1.00 84.00 177 TYR A N 1
ATOM 1332 C CA . TYR A 1 177 ? 4.673 -13.683 -0.046 1.00 84.00 177 TYR A CA 1
ATOM 1333 C C . TYR A 1 177 ? 5.750 -14.451 -0.818 1.00 84.00 177 TYR A C 1
ATOM 1335 O O . TYR A 1 177 ? 6.926 -14.108 -0.811 1.00 84.00 177 TYR A O 1
ATOM 1343 N N . GLY A 1 178 ? 5.361 -15.553 -1.449 1.00 78.56 178 GLY A N 1
ATOM 1344 C CA . GLY A 1 178 ? 6.302 -16.516 -2.013 1.00 78.56 178 GLY A CA 1
ATOM 1345 C C . GLY A 1 178 ? 5.652 -17.877 -2.204 1.00 78.56 178 GLY A C 1
ATOM 1346 O O . GLY A 1 178 ? 4.471 -18.058 -1.910 1.00 78.56 178 GLY A O 1
ATOM 1347 N N . TRP A 1 179 ? 6.426 -18.850 -2.685 1.00 61.94 179 TRP A N 1
ATOM 1348 C CA . TRP A 1 179 ? 5.935 -20.210 -2.945 1.00 61.94 179 TRP A CA 1
ATOM 1349 C C . TRP A 1 179 ? 5.306 -20.884 -1.716 1.00 61.94 179 TRP A C 1
ATOM 1351 O O . TRP A 1 179 ? 4.398 -21.694 -1.884 1.00 61.94 179 TRP A O 1
ATOM 1361 N N . ASP A 1 180 ? 5.715 -20.479 -0.510 1.00 52.22 180 ASP A N 1
ATOM 1362 C CA . ASP A 1 180 ? 5.271 -21.069 0.756 1.00 52.22 180 ASP A CA 1
ATOM 1363 C C . ASP A 1 180 ? 4.501 -20.101 1.673 1.00 52.22 180 ASP A C 1
ATOM 1365 O O . ASP A 1 180 ? 4.362 -20.403 2.853 1.00 52.22 180 ASP A O 1
ATOM 1369 N N . GLY A 1 181 ? 4.020 -18.951 1.163 1.00 52.22 181 GLY A N 1
ATOM 1370 C CA . GLY A 1 181 ? 3.165 -17.978 1.875 1.00 52.22 181 GLY A CA 1
ATOM 1371 C C . GLY A 1 181 ? 3.345 -17.957 3.399 1.00 52.22 181 GLY A C 1
ATOM 1372 O O . GLY A 1 181 ? 2.466 -18.417 4.128 1.00 52.22 181 GLY A O 1
ATOM 1373 N N . ILE A 1 182 ? 4.502 -17.502 3.885 1.00 52.88 182 ILE A N 1
ATOM 1374 C CA . ILE A 1 182 ? 4.853 -17.673 5.296 1.00 52.88 182 ILE A CA 1
ATOM 1375 C C . ILE A 1 182 ? 4.268 -16.514 6.104 1.00 52.88 182 ILE A C 1
ATOM 1377 O O . ILE A 1 182 ? 4.715 -15.366 6.029 1.00 52.88 182 ILE A O 1
ATOM 1381 N N . VAL A 1 183 ? 3.245 -16.828 6.893 1.00 53.22 183 VAL A N 1
ATOM 1382 C CA . VAL A 1 183 ? 2.709 -15.932 7.916 1.00 53.22 183 VAL A CA 1
ATOM 1383 C C . VAL A 1 183 ? 3.572 -16.117 9.156 1.00 53.22 183 VAL A C 1
ATOM 1385 O O . VAL A 1 183 ? 3.525 -17.165 9.794 1.00 53.22 183 VAL A O 1
ATOM 1388 N N . TYR A 1 184 ? 4.360 -15.103 9.499 1.00 53.28 184 TYR A N 1
ATOM 1389 C CA . TYR A 1 184 ? 5.068 -15.072 10.772 1.00 53.28 184 TYR A CA 1
ATOM 1390 C C . TYR A 1 184 ? 4.207 -14.280 11.760 1.00 53.28 184 TYR A C 1
ATOM 1392 O O . TYR A 1 184 ? 4.081 -13.060 11.648 1.00 53.28 184 TYR A O 1
ATOM 1400 N N . SER A 1 185 ? 3.582 -14.958 12.721 1.00 49.88 185 SER A N 1
ATOM 1401 C CA . SER A 1 185 ? 3.275 -14.300 13.991 1.00 49.88 185 SER A CA 1
ATOM 1402 C C . SER A 1 185 ? 4.583 -14.202 14.762 1.00 49.88 185 SER A C 1
ATOM 1404 O O . SER A 1 185 ? 5.269 -15.208 14.927 1.00 49.88 185 SER A O 1
ATOM 1406 N N . VAL A 1 186 ? 4.958 -12.998 15.184 1.00 49.19 186 VAL A N 1
ATOM 1407 C CA . VAL A 1 186 ? 6.022 -12.861 16.177 1.00 49.19 186 VAL A CA 1
ATOM 1408 C C . VAL A 1 186 ? 5.395 -13.287 17.500 1.00 49.19 186 VAL A C 1
ATOM 1410 O O . VAL A 1 186 ? 4.383 -12.712 17.899 1.00 49.19 186 VAL A O 1
ATOM 1413 N N . ASP A 1 187 ? 5.917 -14.354 18.102 1.00 43.34 187 ASP A N 1
ATOM 1414 C CA . ASP A 1 187 ? 5.549 -14.734 19.464 1.00 43.34 187 ASP A CA 1
ATOM 1415 C C . ASP A 1 187 ? 5.937 -13.588 20.413 1.00 43.34 187 ASP A C 1
ATOM 1417 O O . ASP A 1 187 ? 7.006 -12.991 20.265 1.00 43.34 187 ASP A O 1
ATOM 1421 N N . GLU A 1 188 ? 5.036 -13.262 21.341 1.00 39.75 188 GLU A N 1
ATOM 1422 C CA . GLU A 1 188 ? 5.240 -12.270 22.401 1.00 39.75 188 GLU A CA 1
ATOM 1423 C C . GLU A 1 188 ? 6.467 -12.664 23.254 1.00 39.75 188 GLU A C 1
ATOM 1425 O O . GLU A 1 188 ? 6.499 -13.767 23.808 1.00 39.75 188 GLU A O 1
ATOM 1430 N N . GLU A 1 189 ? 7.470 -11.779 23.355 1.00 37.44 189 GLU A N 1
ATOM 1431 C CA . GLU A 1 189 ? 8.474 -11.825 24.439 1.00 37.44 189 GLU A CA 1
ATOM 1432 C C . GLU A 1 189 ? 7.893 -11.283 25.752 1.00 37.44 189 GLU A C 1
ATOM 1434 O O . GLU A 1 189 ? 7.221 -10.224 25.720 1.00 37.44 189 GLU A O 1
#

Secondary structure (DSSP, 8-state):
------------------------PPPPPEETT--B-S-GGGGEEEBSEEEEETTEEEEE-BT-EEEEEEE-SSEEEEEEE-TTS-EEEEEEES-PPP-PPTTPPPSEEETTEEEEEETTTTEEEEEEBPTTSPBPSS-SEEEESTT--SSGGGHHHHHTEEE--TT-S--SEEE--STT--EEPPPP-

Mean predicted aligned error: 9.49 Å

pLDDT: mean 82.2, std 17.57, range [37.44, 97.56]

Radius of gyration: 22.91 Å; Cα contacts (8 Å, |Δi|>4): 372; chains: 1; bounding box: 97×49×47 Å

Foldseek 3Di:
DDDDDDDDDDDDDPPPPPPPVPLPQQDQAAEPVGDRPDRQVVQKDADCFWEAEFQKIFGHHHQKMKTWRYFYAFWTWIWIQDNVRKIKIKIFGDDDDDQDDVPQDFLDDDDQKTWGDHPPAQKTFIWGADPVRDTDPGGGIIMHIPVGDNHPVCVVVVVRMDGDGRPDDRGCFYWYHRPVGDGDHDPDD

Nearest PDB structures (foldseek):
  7zgn-assembly1_A  TM=2.235E-01  e=1.679E-01  Phocaeicola massiliensis B84634 = Timone 84634 = DSM 17679 = JCM 13223
  5xdo-assembly1_B  TM=2.734E-01  e=7.128E+00  Homo sapiens

Organism: NCBI:txid2489173

Sequence (189 aa):
MRAAQLAGCSLAACSALTACAMADRIPDPMTVNGHVLGKAEDFATRGPATVCMEGMRVTVAEGETAYLEYLGIHNGRLRLVLANDSALILAHGDSWADLRRDGQQPSFHHQNAVYFQIDSTSDYQIFLTTEDGALHRSPVLNLHGSALKGTGEDVEAVERVTFGQPDWNGCDKRFGYGWDGIVYSVDEE

Solvent-accessible surface area (backbone atoms only — not comparable to full-atom values): 10973 Å² total; per-residue (Å²): 134,81,87,82,90,82,88,82,88,76,83,90,73,87,76,72,75,73,70,70,71,75,67,78,74,75,60,52,17,28,33,83,88,67,49,70,78,52,55,28,75,81,46,46,47,63,27,73,41,30,40,29,46,48,38,37,36,37,62,29,49,71,68,18,36,35,26,43,46,33,46,26,59,60,32,35,29,36,36,37,35,40,72,82,75,33,30,40,35,44,36,39,32,78,77,49,79,78,76,76,58,93,87,63,69,66,71,47,75,55,93,61,32,40,33,31,64,45,75,99,50,38,27,33,40,28,24,41,44,47,98,89,65,47,67,47,94,38,32,43,32,42,38,37,43,77,65,41,80,63,52,83,80,40,50,70,73,48,69,35,52,48,78,58,67,59,83,68,80,89,49,71,37,43,42,42,52,28,97,74,56,49,73,49,78,71,77,88,129